Protein AF-A0A0F7ZRC4-F1 (afdb_monomer_lite)

Radius of gyration: 44.89 Å; chains: 1; bounding box: 70×90×132 Å

Foldseek 3Di:
DDDQQDQQAPALVSLVVVVVVLCVLCVVLVNCLQQPLVDPRDHLDQDDDDDDQVRVLVVVQVVLQVVLVVVCVVPVVPSDDRDDRDPGDDPVVVVVSVVSNVVNVVSNVVSVSSVVSLVVSLVSCVSRHDVVQQVQFDPPDRNNRSVNSCCVVRHQPLVRLLVVLVVQLVVLLVPLPPDQPVVSLVSNVVSLVSNVVSVHCCQDDDNVLLSNLSSCCSVPVPVSVVVVVVVVVCVVVVPPPPDHSVNVSVVVVVVSVVVVVVVVVVVVVVVVVPVPFQDALLRDTCVVPVDHNLQDQLLCCLQVVGHPVNDDDDPVSNVSSVVSCVDPVNPVVSVVNVVVVVVVVVPDDD

Structure (mmCIF, N/CA/C/O backbone):
data_AF-A0A0F7ZRC4-F1
#
_entry.id   AF-A0A0F7ZRC4-F1
#
loop_
_atom_site.group_PDB
_atom_site.id
_atom_site.type_symbol
_atom_site.label_atom_id
_atom_site.label_alt_id
_atom_site.label_comp_id
_atom_site.label_asym_id
_atom_site.label_entity_id
_atom_site.label_seq_id
_atom_site.pdbx_PDB_ins_code
_atom_site.Cartn_x
_atom_site.Cartn_y
_atom_site.Cartn_z
_atom_site.occupancy
_atom_site.B_iso_or_equiv
_atom_site.auth_seq_id
_atom_site.auth_comp_id
_atom_site.auth_asym_id
_atom_site.auth_atom_id
_atom_site.pdbx_PDB_model_num
ATOM 1 N N . MET A 1 1 ? 2.764 -25.442 -11.397 1.00 30.67 1 MET A N 1
ATOM 2 C CA . MET A 1 1 ? 1.606 -25.482 -10.480 1.00 30.67 1 MET A CA 1
ATOM 3 C C . MET A 1 1 ? 0.845 -24.179 -10.636 1.00 30.67 1 MET A C 1
ATOM 5 O O . MET A 1 1 ? 1.333 -23.145 -10.207 1.00 30.67 1 MET A O 1
ATOM 9 N N . THR A 1 2 ? -0.280 -24.203 -11.342 1.00 33.66 2 THR A N 1
ATOM 10 C CA . THR A 1 2 ? -1.166 -23.049 -11.520 1.00 33.66 2 THR A CA 1
ATOM 11 C C . THR A 1 2 ? -1.944 -22.839 -10.227 1.00 33.66 2 THR A C 1
ATOM 13 O O . THR A 1 2 ? -2.866 -23.590 -9.917 1.00 33.66 2 THR A O 1
ATOM 16 N N . VAL A 1 3 ? -1.532 -21.848 -9.437 1.00 42.09 3 VAL A N 1
ATOM 17 C CA . VAL A 1 3 ? -2.336 -21.350 -8.319 1.00 42.09 3 VAL A CA 1
ATOM 18 C C . VAL A 1 3 ? -3.629 -20.826 -8.939 1.00 42.09 3 VAL A C 1
ATOM 20 O O . VAL A 1 3 ? -3.583 -19.897 -9.742 1.00 42.09 3 VAL A O 1
ATOM 23 N N . LYS A 1 4 ? -4.767 -21.465 -8.647 1.00 41.91 4 LYS A N 1
ATOM 24 C CA . LYS A 1 4 ? -6.081 -20.893 -8.957 1.00 41.91 4 LYS A CA 1
ATOM 25 C C . LYS A 1 4 ? -6.152 -19.563 -8.213 1.00 41.91 4 LYS A C 1
ATOM 27 O O . LYS A 1 4 ? -6.254 -19.567 -6.991 1.00 41.91 4 LYS A O 1
ATOM 32 N N . SER A 1 5 ? -6.027 -18.455 -8.929 1.00 55.50 5 SER A N 1
ATOM 33 C CA . SER A 1 5 ? -6.323 -17.140 -8.382 1.00 55.50 5 SER A CA 1
ATOM 34 C C . SER A 1 5 ? -7.819 -17.092 -8.108 1.00 55.50 5 SER A C 1
ATOM 36 O O . SER A 1 5 ? -8.646 -17.230 -9.007 1.00 55.50 5 SER A O 1
ATOM 38 N N . GLU A 1 6 ? -8.152 -17.001 -6.830 1.00 70.81 6 GLU A N 1
ATOM 39 C CA . GLU A 1 6 ? -9.488 -16.652 -6.379 1.00 70.81 6 GLU A CA 1
ATOM 40 C C . GLU A 1 6 ? -9.769 -15.209 -6.820 1.00 70.81 6 GLU A C 1
ATOM 42 O O . GLU A 1 6 ? -8.856 -14.380 -6.856 1.00 70.81 6 GLU A O 1
ATOM 47 N N . VAL A 1 7 ? -11.005 -14.919 -7.227 1.00 71.62 7 VAL A N 1
ATOM 48 C CA . VAL A 1 7 ? -11.404 -13.548 -7.566 1.00 71.62 7 VAL A CA 1
ATOM 49 C C . VAL A 1 7 ? -11.338 -12.735 -6.276 1.00 71.62 7 VAL A C 1
ATOM 51 O O . VAL A 1 7 ? -12.076 -13.022 -5.338 1.00 71.62 7 VAL A O 1
ATOM 54 N N . THR A 1 8 ? -10.432 -11.760 -6.214 1.00 75.69 8 THR A N 1
ATOM 55 C CA . THR A 1 8 ? -10.196 -10.922 -5.028 1.00 75.69 8 THR A CA 1
ATOM 56 C C . THR A 1 8 ? -10.727 -9.500 -5.178 1.00 75.69 8 THR A C 1
ATOM 58 O O . THR A 1 8 ? -10.816 -8.797 -4.178 1.00 75.69 8 THR A O 1
ATOM 61 N N . LEU A 1 9 ? -11.086 -9.075 -6.396 1.00 79.94 9 LEU A N 1
ATOM 62 C CA . LEU A 1 9 ? -11.722 -7.787 -6.664 1.00 79.94 9 LEU A CA 1
ATOM 63 C C . LEU A 1 9 ? -13.106 -8.002 -7.282 1.00 79.94 9 LEU A C 1
ATOM 65 O O . LEU A 1 9 ? -13.270 -8.083 -8.502 1.00 79.94 9 LEU A O 1
ATOM 69 N N . SER A 1 10 ? -14.095 -8.104 -6.400 1.00 78.81 10 SER A N 1
ATOM 70 C CA . SER A 1 10 ? -15.517 -8.266 -6.717 1.00 78.81 10 SER A CA 1
ATOM 71 C C . SER A 1 10 ? -16.371 -7.094 -6.231 1.00 78.81 10 SER A C 1
ATOM 73 O O . SER A 1 10 ? -17.491 -6.906 -6.702 1.00 78.81 10 SER A O 1
ATOM 75 N N . LYS A 1 11 ? -15.865 -6.304 -5.276 1.00 79.81 11 LYS A N 1
ATOM 76 C CA . LYS A 1 11 ? -16.581 -5.173 -4.673 1.00 79.81 11 LYS A CA 1
ATOM 77 C C . LYS A 1 11 ? -15.682 -3.940 -4.559 1.00 79.81 11 LYS A C 1
ATOM 79 O O . LYS A 1 11 ? -14.483 -4.093 -4.329 1.00 79.81 11 LYS A O 1
ATOM 84 N N . PRO A 1 12 ? -16.252 -2.721 -4.590 1.00 75.94 12 PRO A N 1
ATOM 85 C CA . PRO A 1 12 ? -15.494 -1.482 -4.384 1.00 75.94 12 PRO A CA 1
ATOM 86 C C . PRO A 1 12 ? -14.687 -1.445 -3.075 1.00 75.94 12 PRO A C 1
ATOM 88 O O . PRO A 1 12 ? -13.572 -0.936 -3.040 1.00 75.94 12 PRO A O 1
ATOM 91 N N . SER A 1 13 ? -15.195 -2.061 -2.001 1.00 71.75 13 SER A N 1
ATOM 92 C CA . SER A 1 13 ? -14.504 -2.141 -0.703 1.00 71.75 13 SER A CA 1
ATOM 93 C C . SER A 1 13 ? -13.180 -2.917 -0.744 1.00 71.75 13 SER A C 1
ATOM 95 O O . SER A 1 13 ? -12.343 -2.752 0.139 1.00 71.75 13 SER A O 1
ATOM 97 N N . GLU A 1 14 ? -12.994 -3.786 -1.742 1.00 81.94 14 GLU A N 1
ATOM 98 C CA . GLU A 1 14 ? -11.791 -4.612 -1.923 1.00 81.94 14 GLU A CA 1
ATOM 99 C C . GLU A 1 14 ? -10.716 -3.884 -2.747 1.00 81.94 14 GLU A C 1
ATOM 101 O O . GLU A 1 14 ? -9.568 -4.334 -2.793 1.00 81.94 14 GLU A O 1
ATOM 106 N N . TRP A 1 15 ? -11.061 -2.739 -3.357 1.00 82.81 15 TRP A N 1
ATOM 107 C CA . TRP A 1 15 ? -10.171 -1.963 -4.219 1.00 82.81 15 TRP A CA 1
ATOM 108 C C . TRP A 1 15 ? -8.864 -1.585 -3.524 1.00 82.81 15 TRP A C 1
ATOM 110 O O . TRP A 1 15 ? -7.798 -1.812 -4.084 1.00 82.81 15 TRP A O 1
ATOM 120 N N . ALA A 1 16 ? -8.930 -1.047 -2.302 1.00 78.56 16 ALA A N 1
ATOM 121 C CA . ALA A 1 16 ? -7.742 -0.576 -1.587 1.00 78.56 16 ALA A CA 1
ATOM 122 C C . ALA A 1 16 ? -6.739 -1.714 -1.332 1.00 78.56 16 ALA A C 1
ATOM 124 O O . ALA A 1 16 ? -5.576 -1.608 -1.708 1.00 78.56 16 ALA A O 1
ATOM 125 N N . SER A 1 17 ? -7.207 -2.839 -0.781 1.00 80.69 17 SER A N 1
ATOM 126 C CA . SER A 1 17 ? -6.362 -4.018 -0.546 1.00 80.69 17 SER A CA 1
ATOM 127 C C . SER A 1 17 ? -5.821 -4.622 -1.839 1.00 80.69 17 SER A C 1
ATOM 129 O O . SER A 1 17 ? -4.667 -5.034 -1.899 1.00 80.69 17 SER A O 1
ATOM 131 N N . TRP A 1 18 ? -6.645 -4.667 -2.887 1.00 87.69 18 TRP A N 1
ATOM 132 C CA . TRP A 1 18 ? -6.242 -5.219 -4.175 1.00 87.69 18 TRP A CA 1
ATOM 133 C C . TRP A 1 18 ? -5.201 -4.339 -4.874 1.00 87.69 18 TRP A C 1
ATOM 135 O O . TRP A 1 18 ? -4.256 -4.848 -5.476 1.00 87.69 18 TRP A O 1
ATOM 145 N N . TYR A 1 19 ? -5.358 -3.018 -4.783 1.00 85.38 19 TYR A N 1
ATOM 146 C CA . TYR A 1 19 ? -4.432 -2.065 -5.375 1.00 85.38 19 TYR A CA 1
ATOM 147 C C . TYR A 1 19 ? -3.079 -2.073 -4.654 1.00 85.38 19 TYR A C 1
ATOM 149 O O . TYR A 1 19 ? -2.049 -2.061 -5.323 1.00 85.38 19 TYR A O 1
ATOM 157 N N . ASP A 1 20 ? -3.056 -2.198 -3.325 1.00 83.81 20 ASP A N 1
ATOM 158 C CA . ASP A 1 20 ? -1.809 -2.370 -2.566 1.00 83.81 20 ASP A CA 1
ATOM 159 C C . ASP A 1 20 ? -1.055 -3.643 -2.998 1.00 83.81 20 ASP A C 1
ATOM 161 O O . ASP A 1 20 ? 0.158 -3.612 -3.233 1.00 83.81 20 ASP A O 1
ATOM 165 N N . ASP A 1 21 ? -1.773 -4.753 -3.199 1.00 85.56 21 ASP A N 1
ATOM 166 C CA . ASP A 1 21 ? -1.202 -5.996 -3.731 1.00 85.56 21 ASP A CA 1
ATOM 167 C C . ASP A 1 21 ? -0.675 -5.828 -5.165 1.00 85.56 21 ASP A C 1
ATOM 169 O O . ASP A 1 21 ? 0.387 -6.358 -5.513 1.00 85.56 21 ASP A O 1
ATOM 173 N N . PHE A 1 22 ? -1.396 -5.084 -6.008 1.00 87.75 22 PHE A N 1
ATOM 174 C CA . PHE A 1 22 ? -0.965 -4.755 -7.365 1.00 87.75 22 PHE A CA 1
ATOM 175 C C . PHE A 1 22 ? 0.337 -3.941 -7.357 1.00 87.75 22 PHE A C 1
ATOM 177 O O . PHE A 1 22 ? 1.284 -4.300 -8.064 1.00 87.75 22 PHE A O 1
ATOM 184 N N . VAL A 1 23 ? 0.410 -2.890 -6.532 1.00 86.56 23 VAL A N 1
ATOM 185 C CA . VAL A 1 23 ? 1.601 -2.041 -6.372 1.00 86.56 23 VAL A CA 1
ATOM 186 C C . VAL A 1 23 ? 2.782 -2.879 -5.885 1.00 86.56 23 VAL A C 1
ATOM 188 O O . VAL A 1 23 ? 3.826 -2.892 -6.535 1.00 86.56 23 VAL A O 1
ATOM 191 N N . SER A 1 24 ? 2.598 -3.666 -4.824 1.00 85.31 24 SER A N 1
ATOM 192 C CA . SER A 1 24 ? 3.638 -4.534 -4.256 1.00 85.31 24 SER A CA 1
ATOM 193 C C . SER A 1 24 ? 4.215 -5.517 -5.287 1.00 85.31 24 SER A C 1
ATOM 195 O O . SER A 1 24 ? 5.435 -5.688 -5.410 1.00 85.31 24 SER A O 1
ATOM 197 N N . ARG A 1 25 ? 3.356 -6.132 -6.112 1.00 86.31 25 ARG A N 1
ATOM 198 C CA . ARG A 1 25 ? 3.782 -7.039 -7.195 1.00 86.31 25 ARG A CA 1
ATOM 199 C C . ARG A 1 25 ? 4.525 -6.308 -8.309 1.00 86.31 25 ARG A C 1
ATOM 201 O O . ARG A 1 25 ? 5.527 -6.824 -8.815 1.00 86.31 25 ARG A O 1
ATOM 208 N N . ALA A 1 26 ? 4.054 -5.125 -8.690 1.00 85.69 26 ALA A N 1
ATOM 209 C CA . ALA A 1 26 ? 4.678 -4.304 -9.719 1.00 85.69 26 ALA A CA 1
ATOM 210 C C . ALA A 1 26 ? 6.056 -3.768 -9.282 1.00 85.69 26 ALA A C 1
ATOM 212 O O . ALA A 1 26 ? 6.990 -3.751 -10.091 1.00 85.69 26 ALA A O 1
ATOM 213 N N . GLU A 1 27 ? 6.209 -3.395 -8.008 1.00 86.88 27 GLU A N 1
ATOM 214 C CA . GLU A 1 27 ? 7.482 -2.987 -7.400 1.00 86.88 27 GLU A CA 1
ATOM 215 C C . GLU A 1 27 ? 8.465 -4.157 -7.319 1.00 86.88 27 GLU A C 1
ATOM 217 O O . GLU A 1 27 ? 9.600 -4.048 -7.788 1.00 86.88 27 GLU A O 1
ATOM 222 N N . THR A 1 28 ? 8.009 -5.312 -6.820 1.00 85.06 28 THR A N 1
ATOM 223 C CA . THR A 1 28 ? 8.817 -6.544 -6.746 1.00 85.06 28 THR A CA 1
ATOM 224 C C . THR A 1 28 ? 9.355 -6.937 -8.121 1.00 85.06 28 THR A C 1
ATOM 226 O O . THR A 1 28 ? 10.509 -7.342 -8.267 1.00 85.06 28 THR A O 1
ATOM 229 N N . SER A 1 29 ? 8.530 -6.761 -9.152 1.00 82.12 29 SER A N 1
ATOM 230 C CA . SER A 1 29 ? 8.873 -7.109 -10.530 1.00 82.12 29 SER A CA 1
ATOM 231 C C . SER A 1 29 ? 9.617 -5.992 -11.276 1.00 82.12 29 SER A C 1
ATOM 233 O O . SER A 1 29 ? 9.968 -6.168 -12.441 1.00 82.12 29 SER A O 1
ATOM 235 N N . LYS A 1 30 ? 9.889 -4.848 -10.623 1.00 83.62 30 LYS A N 1
ATOM 236 C CA . LYS A 1 30 ? 10.564 -3.664 -11.193 1.00 83.62 30 LYS A CA 1
ATOM 237 C C . LYS A 1 30 ? 9.915 -3.145 -12.483 1.00 83.62 30 LYS A C 1
ATOM 239 O O . LYS A 1 30 ? 10.607 -2.679 -13.392 1.00 83.62 30 LYS A O 1
ATOM 244 N N . VAL A 1 31 ? 8.589 -3.249 -12.566 1.00 83.81 31 VAL A N 1
ATOM 245 C CA . VAL A 1 31 ? 7.785 -2.753 -13.697 1.00 83.81 31 VAL A CA 1
ATOM 246 C C . VAL A 1 31 ? 6.834 -1.629 -13.299 1.00 83.81 31 VAL A C 1
ATOM 248 O O . VAL A 1 31 ? 6.169 -1.085 -14.175 1.00 83.81 31 VAL A O 1
ATOM 251 N N . PHE A 1 32 ? 6.787 -1.250 -12.015 1.00 81.81 32 PHE A N 1
ATOM 252 C CA . PHE A 1 32 ? 5.887 -0.211 -11.502 1.00 81.81 32 PHE A CA 1
ATOM 253 C C . PHE A 1 32 ? 5.955 1.100 -12.296 1.00 81.81 32 PHE A C 1
ATOM 255 O O . PHE A 1 32 ? 4.914 1.672 -12.606 1.00 81.81 32 PHE A O 1
ATOM 262 N N . ASP A 1 33 ? 7.149 1.512 -12.729 1.00 80.50 33 ASP A N 1
ATOM 263 C CA . ASP A 1 33 ? 7.347 2.723 -13.535 1.00 80.50 33 ASP A CA 1
ATOM 264 C C . ASP A 1 33 ? 6.535 2.740 -14.839 1.00 80.50 33 ASP A C 1
ATOM 266 O O . ASP A 1 33 ? 6.189 3.816 -15.313 1.00 80.50 33 ASP A O 1
ATOM 270 N N . PHE A 1 34 ? 6.210 1.568 -15.399 1.00 77.00 34 PHE A N 1
ATOM 271 C CA . PHE A 1 34 ? 5.459 1.407 -16.651 1.00 77.00 34 PHE A CA 1
ATOM 272 C C . PHE A 1 34 ? 3.946 1.258 -16.425 1.00 77.00 34 PHE A C 1
ATOM 274 O O . PHE A 1 34 ? 3.153 1.530 -17.322 1.00 77.00 34 PHE A O 1
ATOM 281 N N . VAL A 1 35 ? 3.529 0.828 -15.230 1.00 77.56 35 VAL A N 1
ATOM 282 C CA . VAL A 1 35 ? 2.117 0.563 -14.888 1.00 77.56 35 VAL A CA 1
ATOM 283 C C . VAL A 1 35 ? 1.528 1.569 -13.904 1.00 77.56 35 VAL A C 1
ATOM 285 O O . VAL A 1 35 ? 0.366 1.444 -13.521 1.00 77.56 35 VAL A O 1
ATOM 288 N N . ASN A 1 36 ? 2.302 2.576 -13.500 1.00 78.12 36 ASN A N 1
ATOM 289 C CA . ASN A 1 36 ? 1.849 3.610 -12.584 1.00 78.12 36 ASN A CA 1
ATOM 290 C C . ASN A 1 36 ? 0.641 4.359 -13.172 1.00 78.12 36 ASN A C 1
ATOM 292 O O . ASN A 1 36 ? 0.719 4.996 -14.225 1.00 78.12 36 ASN A O 1
ATOM 296 N N . ILE A 1 37 ? -0.494 4.280 -12.483 1.00 74.69 37 ILE A N 1
ATOM 297 C CA . ILE A 1 37 ? -1.746 4.904 -12.920 1.00 74.69 37 ILE A CA 1
ATOM 298 C C . ILE A 1 37 ? -1.825 6.402 -12.596 1.00 74.69 37 ILE A C 1
ATOM 300 O O . ILE A 1 37 ? -2.577 7.107 -13.266 1.00 74.69 37 ILE A O 1
ATOM 304 N N . GLU A 1 38 ? -1.032 6.891 -11.634 1.00 71.56 38 GLU A N 1
ATOM 305 C CA . GLU A 1 38 ? -1.036 8.290 -11.166 1.00 71.56 38 GLU A CA 1
ATOM 306 C C . GLU A 1 38 ? -0.160 9.216 -12.021 1.00 71.56 38 GLU A C 1
ATOM 308 O O . GLU A 1 38 ? -0.333 10.432 -12.015 1.00 71.56 38 GLU A O 1
ATOM 313 N N . LYS A 1 39 ? 0.812 8.657 -12.747 1.00 71.06 39 LYS A N 1
ATOM 314 C CA . LYS A 1 39 ? 1.753 9.412 -13.588 1.00 71.06 39 LYS A CA 1
ATOM 315 C C . LYS A 1 39 ? 1.700 8.916 -15.013 1.00 71.06 39 LYS A C 1
ATOM 317 O O . LYS A 1 39 ? 1.467 7.729 -15.221 1.00 71.06 39 LYS A O 1
ATOM 322 N N . ASP A 1 40 ? 1.965 9.791 -15.982 1.00 63.41 40 ASP A N 1
ATOM 323 C CA . ASP A 1 40 ? 2.262 9.366 -17.350 1.00 63.41 40 ASP A CA 1
ATOM 324 C C . ASP A 1 40 ? 3.574 8.594 -17.405 1.00 63.41 40 ASP A C 1
ATOM 326 O O . ASP A 1 40 ? 4.669 9.142 -17.481 1.00 63.41 40 ASP A O 1
ATOM 330 N N . ALA A 1 41 ? 3.412 7.281 -17.271 1.00 64.38 41 ALA A N 1
ATOM 331 C CA . ALA A 1 41 ? 4.448 6.286 -17.393 1.00 64.38 41 ALA A CA 1
ATOM 332 C C . ALA A 1 41 ? 4.914 6.171 -18.854 1.00 64.38 41 ALA A C 1
ATOM 334 O O . ALA A 1 41 ? 4.072 6.190 -19.762 1.00 64.38 41 ALA A O 1
ATOM 335 N N . PRO A 1 42 ? 6.229 6.022 -19.095 1.00 68.62 42 PRO A N 1
ATOM 336 C CA . PRO A 1 42 ? 6.744 5.704 -20.418 1.00 68.62 42 PRO A CA 1
ATOM 337 C C . PRO A 1 42 ? 6.216 4.340 -20.874 1.00 68.62 42 PRO A C 1
ATOM 339 O O . PRO A 1 42 ? 6.051 3.424 -20.069 1.00 68.62 42 PRO A O 1
ATOM 342 N N . ILE A 1 43 ? 5.972 4.199 -22.175 1.00 71.88 43 ILE A N 1
ATOM 343 C CA . ILE A 1 43 ? 5.620 2.912 -22.777 1.00 71.88 43 ILE A CA 1
ATOM 344 C C . ILE A 1 43 ? 6.874 2.033 -22.769 1.00 71.88 43 ILE A C 1
ATOM 346 O O . ILE A 1 43 ? 7.990 2.510 -22.988 1.00 71.88 43 ILE A O 1
ATOM 350 N N . LEU A 1 44 ? 6.707 0.741 -22.486 1.00 74.12 44 LEU A N 1
ATOM 351 C CA . LEU A 1 44 ? 7.799 -0.219 -22.591 1.00 74.12 44 LEU A CA 1
ATOM 352 C C . LEU A 1 44 ? 8.147 -0.418 -24.078 1.00 74.12 44 LEU A C 1
ATOM 354 O O . LEU A 1 44 ? 7.504 -1.205 -24.767 1.00 74.12 44 LEU A O 1
ATOM 358 N N . GLU A 1 45 ? 9.146 0.313 -24.570 1.00 74.81 45 GLU A N 1
ATOM 359 C CA . GLU A 1 45 ? 9.600 0.233 -25.962 1.00 74.81 45 GLU A CA 1
ATOM 360 C C . GLU A 1 45 ? 10.675 -0.838 -26.165 1.00 74.81 45 GLU A C 1
ATOM 362 O O . GLU A 1 45 ? 11.581 -1.013 -25.341 1.00 74.81 45 GLU A O 1
ATOM 367 N N . GLU A 1 46 ? 10.584 -1.532 -27.300 1.00 80.19 46 GLU A N 1
ATOM 368 C CA . GLU A 1 46 ? 11.596 -2.487 -27.729 1.00 80.19 46 GLU A CA 1
ATOM 369 C C . GLU A 1 46 ? 12.905 -1.752 -28.078 1.00 80.19 46 GLU A C 1
ATOM 371 O O . GLU A 1 46 ? 12.888 -0.763 -28.823 1.00 80.19 46 GLU A O 1
ATOM 376 N N . PRO A 1 47 ? 14.060 -2.191 -27.544 1.00 80.25 47 PRO A N 1
ATOM 377 C CA . PRO A 1 47 ? 15.344 -1.605 -27.897 1.00 80.25 47 PRO A CA 1
ATOM 378 C C . PRO A 1 47 ? 15.601 -1.707 -29.402 1.00 80.25 47 PRO A C 1
ATOM 380 O O . PRO A 1 47 ? 15.473 -2.778 -29.986 1.00 80.25 47 PRO A O 1
ATOM 383 N N . LYS A 1 48 ? 16.030 -0.606 -30.024 1.00 79.75 48 LYS A N 1
ATOM 384 C CA . LYS A 1 48 ? 16.410 -0.599 -31.444 1.00 79.75 48 LYS A CA 1
ATOM 385 C C . LYS A 1 48 ? 17.671 -1.426 -31.671 1.00 79.75 48 LYS A C 1
ATOM 387 O O . LYS A 1 48 ? 18.640 -1.285 -30.918 1.00 79.75 48 LYS A O 1
ATOM 392 N N . GLU A 1 49 ? 17.652 -2.243 -32.719 1.00 79.38 49 GLU A N 1
ATOM 393 C CA . GLU A 1 49 ? 18.811 -3.020 -33.144 1.00 79.38 49 GLU A CA 1
ATOM 394 C C . GLU A 1 49 ? 19.990 -2.094 -33.485 1.00 79.38 49 GLU A C 1
ATOM 396 O O . GLU A 1 49 ? 19.804 -1.042 -34.108 1.00 79.38 49 GLU A O 1
ATOM 401 N N . PRO A 1 50 ? 21.211 -2.427 -33.033 1.00 82.06 50 PRO A N 1
ATOM 402 C CA . PRO A 1 50 ? 22.398 -1.705 -33.435 1.00 82.06 50 PRO A CA 1
ATOM 403 C C . PRO A 1 50 ? 22.692 -2.013 -34.901 1.00 82.06 50 PRO A C 1
ATOM 405 O O . PRO A 1 50 ? 22.452 -3.118 -35.378 1.00 82.06 50 PRO A O 1
ATOM 408 N N . MET A 1 51 ? 23.280 -1.032 -35.576 1.00 81.00 51 MET A N 1
ATOM 409 C CA . MET A 1 51 ? 23.779 -1.167 -36.941 1.00 81.00 51 MET A CA 1
ATOM 410 C C . MET A 1 51 ? 24.696 -2.392 -37.081 1.00 81.00 51 MET A C 1
ATOM 412 O O . MET A 1 51 ? 25.500 -2.673 -36.187 1.00 81.00 51 MET A O 1
ATOM 416 N N . THR A 1 52 ? 24.584 -3.106 -38.195 1.00 86.25 52 THR A N 1
ATOM 417 C CA . THR A 1 52 ? 25.408 -4.277 -38.523 1.00 86.25 52 THR A CA 1
ATOM 418 C C . THR A 1 52 ? 26.819 -3.879 -38.974 1.00 86.25 52 THR A C 1
ATOM 420 O O . THR A 1 52 ? 27.112 -2.706 -39.220 1.00 86.25 52 THR A O 1
ATOM 423 N N . SER A 1 53 ? 27.729 -4.855 -39.075 1.00 83.44 53 SER A N 1
ATOM 424 C CA . SER A 1 53 ? 29.083 -4.625 -39.602 1.00 83.44 53 SER A CA 1
ATOM 425 C C . SER A 1 53 ? 29.061 -4.136 -41.050 1.00 83.44 53 SER A C 1
ATOM 427 O O . SER A 1 53 ? 29.831 -3.245 -41.399 1.00 83.44 53 SER A O 1
ATOM 429 N N . GLU A 1 54 ? 28.155 -4.673 -41.869 1.00 85.12 54 GLU A N 1
ATOM 430 C CA . GLU A 1 54 ? 27.986 -4.295 -43.275 1.00 85.12 54 GLU A CA 1
ATOM 431 C C . GLU A 1 54 ? 27.462 -2.863 -43.405 1.00 85.12 54 GLU A C 1
ATOM 433 O O . GLU A 1 54 ? 28.050 -2.052 -44.117 1.00 85.12 54 GLU A O 1
ATOM 438 N N . GLU A 1 55 ? 26.432 -2.506 -42.637 1.00 87.00 55 GLU A N 1
ATOM 439 C CA . GLU A 1 55 ? 25.886 -1.146 -42.621 1.00 87.00 55 GLU A CA 1
ATOM 440 C C . GLU A 1 55 ? 26.903 -0.120 -42.092 1.00 87.00 55 GLU A C 1
ATOM 442 O O . GLU A 1 55 ? 26.986 1.002 -42.597 1.00 87.00 55 GLU A O 1
ATOM 447 N N . MET A 1 56 ? 27.714 -0.489 -41.091 1.00 84.44 56 MET A N 1
ATOM 448 C CA . MET A 1 56 ? 28.785 0.374 -40.588 1.00 84.44 56 MET A CA 1
ATOM 449 C C . MET A 1 56 ? 29.867 0.589 -41.651 1.00 84.44 56 MET A C 1
ATOM 451 O O . MET A 1 56 ? 30.332 1.717 -41.828 1.00 84.44 56 MET A O 1
ATOM 455 N N . LEU A 1 57 ? 30.250 -0.468 -42.368 1.00 87.75 57 LEU A N 1
ATOM 456 C CA . LEU A 1 57 ? 31.225 -0.400 -43.452 1.00 87.75 57 LEU A CA 1
ATOM 457 C C . LEU A 1 57 ? 30.704 0.458 -44.612 1.00 87.75 57 LEU A C 1
ATOM 459 O O . LEU A 1 57 ? 31.418 1.324 -45.120 1.00 87.75 57 LEU A O 1
ATOM 463 N N . GLU A 1 58 ? 29.436 0.289 -44.981 1.00 88.69 58 GLU A N 1
ATOM 464 C CA . GLU A 1 58 ? 28.782 1.089 -46.012 1.00 88.69 58 GLU A CA 1
ATOM 465 C C . GLU A 1 58 ? 28.717 2.571 -45.616 1.00 88.69 58 GLU A C 1
ATOM 467 O O . GLU A 1 58 ? 29.041 3.450 -46.420 1.00 88.69 58 GLU A O 1
ATOM 472 N N . LEU A 1 59 ? 28.384 2.870 -44.356 1.00 88.25 59 LEU A N 1
ATOM 473 C CA . LEU A 1 59 ? 28.359 4.235 -43.835 1.00 88.25 59 LEU A CA 1
ATOM 474 C C . LEU A 1 59 ? 29.750 4.882 -43.852 1.00 88.25 59 LEU A C 1
ATOM 476 O O . LEU A 1 59 ? 29.878 6.052 -44.223 1.00 88.25 59 LEU A O 1
ATOM 480 N N . LEU A 1 60 ? 30.794 4.129 -43.503 1.00 87.31 60 LEU A N 1
ATOM 481 C CA . LEU A 1 60 ? 32.179 4.594 -43.566 1.00 87.31 60 LEU A CA 1
ATOM 482 C C . LEU A 1 60 ? 32.608 4.873 -45.009 1.00 87.31 60 LEU A C 1
ATOM 484 O O . LEU A 1 60 ? 33.079 5.9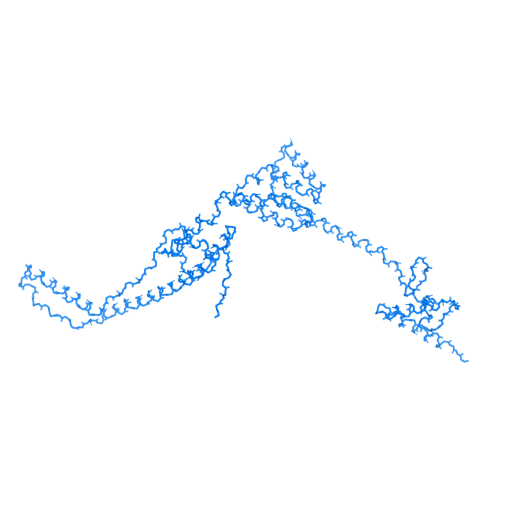77 -45.288 1.00 87.31 60 LEU A O 1
ATOM 488 N N . ASN A 1 61 ? 32.351 3.949 -45.934 1.00 89.69 61 ASN A N 1
ATOM 489 C CA . ASN A 1 61 ? 32.661 4.109 -47.356 1.00 89.69 61 ASN A CA 1
ATOM 490 C C . ASN A 1 61 ? 31.922 5.297 -47.975 1.00 89.69 61 ASN A C 1
ATOM 492 O O . ASN A 1 61 ? 32.517 6.116 -48.679 1.00 89.69 61 ASN A O 1
ATOM 496 N N . LYS A 1 62 ? 30.640 5.458 -47.640 1.00 91.00 62 LYS A N 1
ATOM 497 C CA . LYS A 1 62 ? 29.834 6.605 -48.059 1.00 91.00 62 LYS A CA 1
ATOM 498 C C . LYS A 1 62 ? 30.373 7.909 -47.478 1.00 91.00 62 LYS A C 1
ATOM 500 O O . LYS A 1 62 ? 30.443 8.910 -48.187 1.00 91.00 62 LYS A O 1
ATOM 505 N N . SER A 1 63 ? 30.786 7.917 -46.211 1.00 89.88 63 SER A N 1
ATOM 506 C CA . SER A 1 63 ? 31.360 9.104 -45.569 1.00 89.88 63 SER A CA 1
ATOM 507 C C . SER A 1 63 ? 32.697 9.518 -46.195 1.00 89.88 63 SER A C 1
ATOM 509 O O . SER A 1 63 ? 32.890 10.704 -46.474 1.00 89.88 63 SER A O 1
ATOM 511 N N . ALA A 1 64 ? 33.569 8.550 -46.499 1.00 88.12 64 ALA A N 1
ATOM 512 C CA . ALA A 1 64 ? 34.857 8.766 -47.148 1.00 88.12 64 ALA A CA 1
ATOM 513 C C . ALA A 1 64 ? 34.674 9.284 -48.579 1.00 88.12 64 ALA A C 1
ATOM 515 O O . ALA A 1 64 ? 35.271 10.293 -48.958 1.00 88.12 64 ALA A O 1
ATOM 516 N N . PHE A 1 65 ? 33.767 8.667 -49.342 1.00 90.69 65 PHE A N 1
ATOM 517 C CA . PHE A 1 65 ? 33.416 9.127 -50.680 1.00 90.69 65 PHE A CA 1
ATOM 518 C C . PHE A 1 65 ? 32.832 10.544 -50.666 1.00 90.69 65 PHE A C 1
ATOM 520 O O . PHE A 1 65 ? 33.257 11.389 -51.447 1.00 90.69 65 PHE A O 1
ATOM 527 N N . ASN A 1 66 ? 31.910 10.846 -49.748 1.00 91.88 66 ASN A N 1
ATOM 528 C CA . ASN A 1 66 ? 31.312 12.178 -49.631 1.00 91.88 66 ASN A CA 1
ATOM 529 C C . ASN A 1 66 ? 32.326 13.246 -49.195 1.00 91.88 66 ASN A C 1
ATOM 531 O O . ASN A 1 66 ? 32.201 14.412 -49.571 1.00 91.88 66 ASN A O 1
ATOM 535 N N . ALA A 1 67 ? 33.313 12.892 -48.370 1.00 89.88 67 ALA A N 1
ATOM 536 C CA . ALA A 1 67 ? 34.403 13.794 -48.008 1.00 89.88 67 ALA A CA 1
ATOM 537 C C . ALA A 1 67 ? 35.292 14.095 -49.222 1.00 89.88 67 ALA A C 1
ATOM 539 O O . ALA A 1 67 ? 35.540 15.265 -49.515 1.00 89.88 67 ALA A O 1
ATOM 540 N N . TRP A 1 68 ? 35.680 13.060 -49.971 1.00 91.69 68 TRP A N 1
ATOM 541 C CA . TRP A 1 68 ? 36.449 13.219 -51.202 1.00 91.69 68 TRP A CA 1
ATOM 542 C C . TRP A 1 68 ? 35.682 14.011 -52.267 1.00 91.69 68 TRP A C 1
ATOM 544 O O . TRP A 1 68 ? 36.224 14.959 -52.822 1.00 91.69 68 TRP A O 1
ATOM 554 N N . ALA A 1 69 ? 34.405 13.703 -52.508 1.00 90.56 69 ALA A N 1
ATOM 555 C CA . ALA A 1 69 ? 33.586 14.393 -53.504 1.00 90.56 69 ALA A CA 1
ATOM 556 C C . ALA A 1 69 ? 33.473 15.898 -53.211 1.00 90.56 69 ALA A C 1
ATOM 558 O O . ALA A 1 69 ? 33.570 16.714 -54.126 1.00 90.56 69 ALA A O 1
ATOM 559 N N . ARG A 1 70 ? 33.339 16.276 -51.931 1.00 90.38 70 ARG A N 1
ATOM 560 C CA . ARG A 1 70 ? 33.356 17.684 -51.506 1.00 90.38 70 ARG A CA 1
ATOM 561 C C . ARG A 1 70 ? 34.714 18.342 -51.748 1.00 90.38 70 ARG A C 1
ATOM 563 O O . ARG A 1 70 ? 34.753 19.453 -52.267 1.00 90.38 70 ARG A O 1
ATOM 570 N N . ALA A 1 71 ? 35.813 17.666 -51.414 1.00 88.62 71 ALA A N 1
ATOM 571 C CA . ALA A 1 71 ? 37.160 18.183 -51.661 1.00 88.62 71 ALA A CA 1
ATOM 572 C C . ALA A 1 71 ? 37.445 18.340 -53.166 1.00 88.62 71 ALA A C 1
ATOM 574 O O . ALA A 1 71 ? 37.988 19.356 -53.589 1.00 88.62 71 ALA A O 1
ATOM 575 N N . TYR A 1 72 ? 37.010 17.376 -53.981 1.00 88.88 72 TYR A N 1
ATOM 576 C CA . TYR A 1 72 ? 37.154 17.387 -55.436 1.00 88.88 72 TYR A CA 1
ATOM 577 C C . TYR A 1 72 ? 36.377 18.533 -56.088 1.00 88.88 72 TYR A C 1
ATOM 579 O O . TYR A 1 72 ? 36.903 19.214 -56.964 1.00 88.88 72 TYR A O 1
ATOM 587 N N . GLN A 1 73 ? 35.152 18.792 -55.622 1.00 88.56 73 GLN A N 1
ATOM 588 C CA . GLN A 1 73 ? 34.350 19.933 -56.072 1.00 88.56 73 GLN A CA 1
ATOM 589 C C . GLN A 1 73 ? 34.976 21.285 -55.706 1.00 88.56 73 GLN A C 1
ATOM 591 O O . GLN A 1 73 ? 34.813 22.245 -56.452 1.00 88.56 73 GLN A O 1
ATOM 596 N N . GLN A 1 74 ? 35.678 21.374 -54.573 1.00 88.75 74 GLN A N 1
ATOM 597 C CA . GLN A 1 74 ? 36.342 22.607 -54.141 1.00 88.75 74 GLN A CA 1
ATOM 598 C C . GLN A 1 74 ? 37.659 22.850 -54.883 1.00 88.75 74 GLN A C 1
ATOM 600 O O . GLN A 1 74 ? 37.920 23.972 -55.311 1.00 88.75 74 GLN A O 1
ATOM 605 N N . ASN A 1 75 ? 38.493 21.818 -55.029 1.00 85.38 75 ASN A N 1
ATOM 606 C CA . ASN A 1 75 ? 39.741 21.885 -55.779 1.00 85.38 75 ASN A CA 1
ATOM 607 C C . ASN A 1 75 ? 40.219 20.476 -56.175 1.00 85.38 75 ASN A C 1
ATOM 609 O O . ASN A 1 75 ? 40.789 19.735 -55.369 1.00 85.38 75 ASN A O 1
ATOM 613 N N . ALA A 1 76 ? 40.037 20.135 -57.452 1.00 79.56 76 ALA A N 1
ATOM 614 C CA . ALA A 1 76 ? 40.384 18.829 -58.007 1.00 79.56 76 ALA A CA 1
ATOM 615 C C . ALA A 1 76 ? 41.881 18.483 -57.887 1.00 79.56 76 ALA A C 1
ATOM 617 O O . ALA A 1 76 ? 42.219 17.314 -57.713 1.00 79.56 76 ALA A O 1
ATOM 618 N N . ALA A 1 77 ? 42.778 19.477 -57.926 1.00 79.06 77 ALA A N 1
ATOM 619 C CA . ALA A 1 77 ? 44.222 19.247 -57.841 1.00 79.06 77 ALA A CA 1
ATOM 620 C C . ALA A 1 77 ? 44.685 18.866 -56.423 1.00 79.06 77 ALA A C 1
ATOM 622 O O . ALA A 1 77 ? 45.674 18.153 -56.272 1.00 79.06 77 ALA A O 1
ATOM 623 N N . SER A 1 78 ? 43.970 19.310 -55.382 1.00 77.75 78 SER A N 1
ATOM 624 C CA . SER A 1 78 ? 44.296 19.013 -53.978 1.00 77.75 78 SER A CA 1
ATOM 625 C C . SER A 1 78 ? 43.494 17.857 -53.377 1.00 77.75 78 SER A C 1
ATOM 627 O O . SER A 1 78 ? 43.820 17.395 -52.289 1.00 77.75 78 SER A O 1
ATOM 629 N N . ALA A 1 79 ? 42.432 17.403 -54.046 1.00 75.88 79 ALA A N 1
ATOM 630 C CA . ALA A 1 79 ? 41.543 16.359 -53.533 1.00 75.88 79 ALA A CA 1
ATOM 631 C C . ALA A 1 79 ? 42.165 14.952 -53.534 1.00 75.88 79 ALA A C 1
ATOM 633 O O . ALA A 1 79 ? 41.686 14.072 -52.820 1.00 75.88 79 ALA A O 1
ATOM 634 N N . GLY A 1 80 ? 43.229 14.746 -54.316 1.00 82.50 80 GLY A N 1
ATOM 635 C CA . GLY A 1 80 ? 43.903 13.456 -54.432 1.00 82.50 80 GLY A CA 1
ATOM 636 C C . GLY A 1 80 ? 43.057 12.377 -55.130 1.00 82.50 80 GLY A C 1
ATOM 637 O O . GLY A 1 80 ? 41.975 12.662 -55.660 1.00 82.50 80 GLY A O 1
ATOM 638 N N . PRO A 1 81 ? 43.553 11.126 -55.172 1.00 84.69 81 PRO A N 1
ATOM 639 C CA . PRO A 1 81 ? 42.849 10.015 -55.801 1.00 84.69 81 PRO A CA 1
ATOM 640 C C . PRO A 1 81 ? 41.550 9.682 -55.058 1.00 84.69 81 PRO A C 1
ATOM 642 O O . PRO A 1 81 ? 41.437 9.875 -53.846 1.00 84.69 81 PRO A O 1
ATOM 645 N N . ARG A 1 82 ? 40.559 9.172 -55.800 1.00 84.88 82 ARG A N 1
ATOM 646 C CA . ARG A 1 82 ? 39.297 8.699 -55.223 1.00 84.88 82 ARG A CA 1
ATOM 647 C C . ARG A 1 82 ? 39.593 7.588 -54.205 1.00 84.88 82 ARG A C 1
ATOM 649 O O . ARG A 1 82 ? 40.334 6.674 -54.554 1.00 84.88 82 ARG A O 1
ATOM 656 N N . PRO A 1 83 ? 39.021 7.638 -52.988 1.00 85.12 83 PRO A N 1
ATOM 657 C CA . PRO A 1 83 ? 39.236 6.595 -51.997 1.00 85.12 83 PRO A CA 1
ATOM 658 C C . PRO A 1 83 ? 38.603 5.283 -52.461 1.00 85.12 83 PRO A C 1
ATOM 660 O O . PRO A 1 83 ? 37.443 5.266 -52.894 1.00 85.12 83 PRO A O 1
ATOM 663 N N . ASP A 1 84 ? 39.361 4.197 -52.336 1.00 86.06 84 ASP A N 1
ATOM 664 C CA . ASP A 1 84 ? 38.849 2.847 -52.536 1.00 86.06 84 ASP A CA 1
ATOM 665 C C . ASP A 1 84 ? 37.898 2.469 -51.387 1.00 86.06 84 ASP A C 1
ATOM 667 O O . ASP A 1 84 ? 38.142 2.854 -50.236 1.00 86.06 84 ASP A O 1
ATOM 671 N N . PRO A 1 85 ? 36.800 1.737 -51.660 1.00 84.69 85 PRO A N 1
ATOM 672 C CA . PRO A 1 85 ? 35.924 1.243 -50.607 1.00 84.69 85 PRO A CA 1
ATOM 673 C C . PRO A 1 85 ? 36.697 0.325 -49.657 1.00 84.69 85 PRO A C 1
ATOM 675 O O . PRO A 1 85 ? 37.319 -0.646 -50.088 1.00 84.69 85 PRO A O 1
ATOM 678 N N . ALA A 1 86 ? 36.625 0.604 -48.359 1.00 84.69 86 ALA A N 1
ATOM 679 C CA . ALA A 1 86 ? 37.095 -0.313 -47.338 1.00 84.69 86 ALA A CA 1
ATOM 680 C C . ALA A 1 86 ? 36.290 -1.617 -47.413 1.00 84.69 86 ALA A C 1
ATOM 682 O O . ALA A 1 86 ? 35.059 -1.594 -47.521 1.00 84.69 86 ALA A O 1
ATOM 683 N N . THR A 1 87 ? 36.996 -2.742 -47.354 1.00 84.81 87 THR A N 1
ATOM 684 C CA . THR A 1 87 ? 36.428 -4.097 -47.358 1.00 84.81 87 THR A CA 1
ATOM 685 C C . THR A 1 87 ? 36.279 -4.677 -45.955 1.00 84.81 87 THR A C 1
ATOM 687 O O . THR A 1 87 ? 35.506 -5.612 -45.774 1.00 84.81 87 THR A O 1
ATOM 690 N N . ASP A 1 88 ? 36.989 -4.118 -44.971 1.00 86.75 88 ASP A N 1
ATOM 691 C CA . ASP A 1 88 ? 36.955 -4.551 -43.576 1.00 86.75 88 ASP A CA 1
ATOM 692 C C . ASP A 1 88 ? 36.986 -3.347 -42.623 1.00 86.75 88 ASP A C 1
ATOM 694 O O . ASP A 1 88 ? 37.448 -2.252 -42.968 1.00 86.75 88 ASP A O 1
ATOM 698 N N . LEU A 1 89 ? 36.466 -3.555 -41.418 1.00 84.31 89 LEU A N 1
ATOM 699 C CA . LEU A 1 89 ? 36.491 -2.591 -40.330 1.00 84.31 89 LEU A CA 1
ATOM 700 C C . LEU A 1 89 ? 37.843 -2.658 -39.612 1.00 84.31 89 LEU A C 1
ATOM 702 O O . LEU A 1 89 ? 38.451 -3.710 -39.447 1.00 84.31 89 LEU A O 1
ATOM 706 N N . THR A 1 90 ? 38.304 -1.512 -39.123 1.00 89.88 90 THR A N 1
ATOM 707 C CA . THR A 1 90 ? 39.497 -1.450 -38.263 1.00 89.88 90 THR A CA 1
ATOM 708 C C . THR A 1 90 ? 39.218 -2.047 -36.880 1.00 89.88 90 THR A C 1
ATOM 710 O O . THR A 1 90 ? 38.084 -2.000 -36.398 1.00 89.88 90 THR A O 1
ATOM 713 N N . ASP A 1 91 ? 40.256 -2.502 -36.172 1.00 87.94 91 ASP A N 1
ATOM 714 C CA . ASP A 1 91 ? 40.143 -3.051 -34.807 1.00 87.94 91 ASP A CA 1
ATOM 715 C C . ASP A 1 91 ? 39.384 -2.123 -33.840 1.00 87.94 91 ASP A C 1
ATOM 717 O O . ASP A 1 91 ? 38.564 -2.562 -33.027 1.00 87.94 91 ASP A O 1
ATOM 721 N N . GLY A 1 92 ? 39.598 -0.807 -33.951 1.00 86.25 92 GLY A N 1
ATOM 722 C CA . GLY A 1 92 ? 38.888 0.193 -33.148 1.00 86.25 92 GLY A CA 1
ATOM 723 C C . GLY A 1 92 ? 37.392 0.292 -33.481 1.00 86.25 92 GLY A C 1
ATOM 724 O O . GLY A 1 92 ? 36.562 0.479 -32.587 1.00 86.25 92 GLY A O 1
ATOM 725 N N . GLN A 1 93 ? 37.023 0.126 -34.754 1.00 86.94 93 GLN A N 1
ATOM 726 C CA . GLN A 1 93 ? 35.627 0.099 -35.203 1.00 86.94 93 GLN A CA 1
ATOM 727 C C . GLN A 1 93 ? 34.942 -1.211 -34.800 1.00 86.94 93 GLN A C 1
ATOM 729 O O . GLN A 1 93 ? 33.836 -1.161 -34.258 1.00 86.94 93 GLN A O 1
ATOM 734 N N . TRP A 1 94 ? 35.625 -2.351 -34.942 1.00 87.31 94 TRP A N 1
ATOM 735 C CA . TRP A 1 94 ? 35.177 -3.649 -34.431 1.00 87.31 94 TRP A CA 1
ATOM 736 C C . TRP A 1 94 ? 34.927 -3.610 -32.923 1.00 87.31 94 TRP A C 1
ATOM 738 O O . TRP A 1 94 ? 33.884 -4.067 -32.449 1.00 87.31 94 TRP A O 1
ATOM 748 N N . THR A 1 95 ? 35.827 -2.982 -32.163 1.00 89.31 95 THR A N 1
ATOM 749 C CA . THR A 1 95 ? 35.668 -2.795 -30.713 1.00 89.31 95 THR A CA 1
ATOM 750 C C . THR A 1 95 ? 34.417 -1.972 -30.391 1.00 89.31 95 THR A C 1
ATOM 752 O O . THR A 1 95 ? 33.626 -2.334 -29.515 1.00 89.31 95 THR A O 1
ATOM 755 N N . ARG A 1 96 ? 34.181 -0.875 -31.124 1.00 87.38 96 ARG A N 1
ATOM 756 C CA . ARG A 1 96 ? 32.990 -0.031 -30.945 1.00 87.38 96 ARG A CA 1
ATOM 757 C C . ARG A 1 96 ? 31.698 -0.769 -31.302 1.00 87.38 96 ARG A C 1
ATOM 759 O O . ARG A 1 96 ? 30.729 -0.655 -30.552 1.00 87.38 96 ARG A O 1
ATOM 766 N N . LEU A 1 97 ? 31.679 -1.501 -32.414 1.00 87.50 97 LEU A N 1
ATOM 767 C CA . LEU A 1 97 ? 30.533 -2.296 -32.859 1.00 87.50 97 LEU A CA 1
ATOM 768 C C . LEU A 1 97 ? 30.200 -3.387 -31.835 1.00 87.50 97 LEU A C 1
ATOM 770 O O . LEU A 1 97 ? 29.054 -3.509 -31.408 1.00 87.50 97 LEU A O 1
ATOM 774 N N . THR A 1 98 ? 31.221 -4.101 -31.359 1.00 88.44 98 THR A N 1
ATOM 775 C CA . THR A 1 98 ? 31.089 -5.139 -30.328 1.00 88.44 98 THR A CA 1
ATOM 776 C C . THR A 1 98 ? 30.499 -4.572 -29.035 1.00 88.44 98 THR A C 1
ATOM 778 O O . THR A 1 98 ? 29.609 -5.185 -28.444 1.00 88.44 98 THR A O 1
ATOM 781 N N . ARG A 1 99 ? 30.922 -3.369 -28.616 1.00 89.69 99 ARG A N 1
ATOM 782 C CA . ARG A 1 99 ? 30.333 -2.669 -27.462 1.00 89.69 99 ARG A CA 1
ATOM 783 C C . ARG A 1 99 ? 28.857 -2.320 -27.681 1.00 89.69 99 ARG A C 1
ATOM 785 O O . ARG A 1 99 ? 28.046 -2.514 -26.785 1.00 89.69 99 ARG A O 1
ATOM 792 N N . LEU A 1 100 ? 28.487 -1.815 -28.859 1.00 87.88 100 LEU A N 1
ATOM 793 C CA . LEU A 1 100 ? 27.087 -1.486 -29.161 1.00 87.88 100 LEU A CA 1
ATOM 794 C C . LEU A 1 100 ? 26.201 -2.737 -29.179 1.00 87.88 100 LEU A C 1
ATOM 796 O O . LEU A 1 100 ? 25.091 -2.717 -28.650 1.00 87.88 100 LEU A O 1
ATOM 800 N N . GLN A 1 101 ? 26.707 -3.842 -29.728 1.00 87.56 101 GLN A N 1
ATOM 801 C CA . GLN A 1 101 ? 26.017 -5.129 -29.713 1.00 87.56 101 GLN A CA 1
ATOM 802 C C . GLN A 1 101 ? 25.884 -5.703 -28.298 1.00 87.56 101 GLN A C 1
ATOM 804 O O . GLN A 1 101 ? 24.836 -6.255 -27.963 1.00 87.56 101 GLN A O 1
ATOM 809 N N . SER A 1 102 ? 26.905 -5.573 -27.444 1.00 86.69 102 SER A N 1
ATOM 810 C CA . SER A 1 102 ? 26.820 -6.032 -26.054 1.00 86.69 102 SER A CA 1
ATOM 811 C C . SER A 1 102 ? 25.833 -5.193 -25.236 1.00 86.69 102 SER A C 1
ATOM 813 O O . SER A 1 102 ? 24.998 -5.756 -24.527 1.00 86.69 102 SER A O 1
ATOM 815 N N . GLU A 1 103 ? 25.833 -3.867 -25.401 1.00 87.88 103 GLU A N 1
ATOM 816 C CA . GLU A 1 103 ? 24.838 -2.972 -24.800 1.00 87.88 103 GLU A CA 1
ATOM 817 C C . GLU A 1 103 ? 23.418 -3.293 -25.272 1.00 87.88 103 GLU A C 1
ATOM 819 O O . GLU A 1 103 ? 22.492 -3.328 -24.459 1.00 87.88 103 GLU A O 1
ATOM 824 N N . TYR A 1 104 ? 23.237 -3.563 -26.567 1.00 88.06 104 TYR A N 1
ATOM 825 C CA . TYR A 1 104 ? 21.952 -3.987 -27.114 1.00 88.06 104 TYR A CA 1
ATOM 826 C C . TYR A 1 104 ? 21.480 -5.304 -26.497 1.00 88.06 104 TYR A C 1
ATOM 828 O O . TYR A 1 104 ? 20.349 -5.367 -26.027 1.00 88.06 104 TYR A O 1
ATOM 836 N N . LYS A 1 105 ? 22.341 -6.327 -26.400 1.00 87.31 105 LYS A N 1
ATOM 837 C CA . LYS A 1 105 ? 21.993 -7.609 -25.758 1.00 87.31 105 LYS A CA 1
ATOM 838 C C . LYS A 1 105 ? 21.522 -7.417 -24.315 1.00 87.31 105 LYS A C 1
ATOM 840 O O . LYS A 1 105 ? 20.527 -8.016 -23.913 1.00 87.31 105 LYS A O 1
ATOM 845 N N . VAL A 1 106 ? 22.190 -6.554 -23.545 1.00 89.06 106 VAL A N 1
ATOM 846 C CA . VAL A 1 106 ? 21.774 -6.218 -22.171 1.00 89.06 106 VAL A CA 1
ATOM 847 C C . VAL A 1 106 ? 20.418 -5.499 -22.164 1.00 89.06 106 VAL A C 1
ATOM 849 O O . VAL A 1 106 ? 19.532 -5.851 -21.381 1.00 89.06 106 VAL A O 1
ATOM 852 N N . LYS A 1 107 ? 20.206 -4.527 -23.060 1.00 85.19 107 LYS A N 1
ATOM 853 C CA . LYS A 1 107 ? 18.918 -3.824 -23.191 1.00 85.19 107 LYS A CA 1
ATOM 854 C C . LYS A 1 107 ? 17.788 -4.770 -23.609 1.00 85.19 107 LYS A C 1
ATOM 856 O O . LYS A 1 107 ? 16.718 -4.722 -23.016 1.00 85.19 107 LYS A O 1
ATOM 861 N N . LEU A 1 108 ? 18.030 -5.674 -24.551 1.00 87.81 108 LEU A N 1
ATOM 862 C CA . LEU A 1 108 ? 17.052 -6.659 -25.006 1.00 87.81 108 LEU A CA 1
ATOM 863 C C . LEU A 1 108 ? 16.699 -7.651 -23.892 1.00 87.81 108 LEU A C 1
ATOM 865 O O . LEU A 1 108 ? 15.526 -7.919 -23.655 1.00 87.81 108 LEU A O 1
ATOM 869 N N . ALA A 1 109 ? 17.693 -8.138 -23.143 1.00 87.12 109 ALA A N 1
ATOM 870 C CA . ALA A 1 109 ? 17.457 -9.017 -21.998 1.00 87.12 109 ALA A CA 1
ATOM 871 C C . ALA A 1 109 ? 16.643 -8.323 -20.891 1.00 87.12 109 ALA A C 1
ATOM 873 O O . ALA A 1 109 ? 15.728 -8.915 -20.317 1.00 87.12 109 ALA A O 1
ATOM 874 N N . THR A 1 110 ? 16.941 -7.052 -20.599 1.00 86.62 110 THR A N 1
ATOM 875 C CA . THR A 1 110 ? 16.172 -6.269 -19.617 1.00 86.62 110 THR A CA 1
ATOM 876 C C . THR A 1 110 ? 14.749 -5.981 -20.100 1.00 86.62 110 THR A C 1
ATOM 878 O O . THR A 1 110 ? 13.817 -6.120 -19.308 1.00 86.62 110 THR A O 1
ATOM 881 N N . PHE A 1 111 ? 14.557 -5.666 -21.385 1.00 87.31 111 PHE A N 1
ATOM 882 C CA . PHE A 1 111 ? 13.239 -5.532 -22.009 1.00 87.31 111 PHE A CA 1
ATOM 883 C C . PHE A 1 111 ? 12.439 -6.836 -21.934 1.00 87.31 111 PHE A C 1
ATOM 885 O O . PHE A 1 111 ? 11.337 -6.828 -21.398 1.00 87.31 111 PHE A O 1
ATOM 892 N N . ALA A 1 112 ? 13.005 -7.967 -22.364 1.00 86.44 112 ALA A N 1
ATOM 893 C CA . ALA A 1 112 ? 12.328 -9.264 -22.346 1.00 86.44 112 ALA A CA 1
ATOM 894 C C . ALA A 1 112 ? 11.903 -9.680 -20.926 1.00 86.44 112 ALA A C 1
ATOM 896 O O . ALA A 1 112 ? 10.809 -10.206 -20.720 1.00 86.44 112 ALA A O 1
ATOM 897 N N . ASN A 1 113 ? 12.741 -9.403 -19.921 1.00 87.25 113 ASN A N 1
ATOM 898 C CA . ASN A 1 113 ? 12.393 -9.647 -18.521 1.00 87.25 113 ASN A CA 1
ATOM 899 C C . ASN A 1 113 ? 11.242 -8.751 -18.045 1.00 87.25 113 ASN A C 1
ATOM 901 O O . ASN A 1 113 ? 10.314 -9.248 -17.408 1.00 87.25 113 ASN A O 1
ATOM 905 N N . ARG A 1 114 ? 11.265 -7.457 -18.389 1.00 85.75 114 ARG A N 1
ATOM 906 C CA . ARG A 1 114 ? 10.174 -6.518 -18.075 1.00 85.75 114 ARG A CA 1
ATOM 907 C C . ARG A 1 114 ? 8.880 -6.891 -18.790 1.00 85.75 114 ARG A C 1
ATOM 909 O O . ARG A 1 114 ? 7.827 -6.859 -18.169 1.00 85.75 114 ARG A O 1
ATOM 916 N N . GLN A 1 115 ? 8.951 -7.302 -20.053 1.00 87.06 115 GLN A N 1
ATOM 917 C CA . GLN A 1 115 ? 7.798 -7.737 -20.838 1.00 87.06 115 GLN A CA 1
ATOM 918 C C . GLN A 1 115 ? 7.162 -8.998 -20.246 1.00 87.06 115 GLN A C 1
ATOM 920 O O . GLN A 1 115 ? 5.939 -9.074 -20.142 1.00 87.06 115 GLN A O 1
ATOM 925 N N . ARG A 1 116 ? 7.974 -9.967 -19.798 1.00 86.75 116 ARG A N 1
ATOM 926 C CA . ARG A 1 116 ? 7.476 -11.160 -19.098 1.00 86.75 116 ARG A CA 1
ATOM 927 C C . ARG A 1 116 ? 6.766 -10.784 -17.799 1.00 86.75 116 ARG A C 1
ATOM 929 O O . ARG A 1 116 ? 5.629 -11.193 -17.604 1.00 86.75 116 ARG A O 1
ATOM 936 N N . ALA A 1 117 ? 7.397 -9.959 -16.964 1.00 85.50 117 ALA A N 1
ATOM 937 C CA . ALA A 1 117 ? 6.798 -9.466 -15.724 1.00 85.50 117 ALA A CA 1
ATOM 938 C C . ALA A 1 117 ? 5.490 -8.693 -15.973 1.00 85.50 117 ALA A C 1
ATOM 940 O O . ALA A 1 117 ? 4.509 -8.864 -15.254 1.00 85.50 117 ALA A O 1
ATOM 941 N N . TYR A 1 118 ? 5.453 -7.880 -17.028 1.00 85.44 118 TYR A N 1
ATOM 942 C CA . TYR A 1 118 ? 4.263 -7.149 -17.449 1.00 85.44 118 TYR A CA 1
ATOM 943 C C . TYR A 1 118 ? 3.128 -8.090 -17.870 1.00 85.44 118 TYR A C 1
ATOM 945 O O . TYR A 1 118 ? 1.985 -7.925 -17.445 1.00 85.44 118 TYR A O 1
ATOM 953 N N . ALA A 1 119 ? 3.441 -9.113 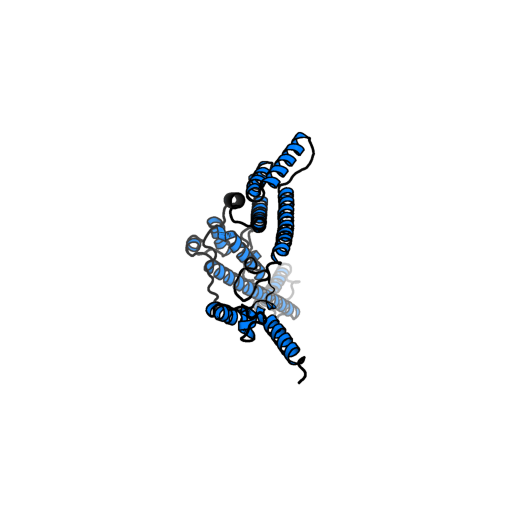-18.670 1.00 85.12 119 ALA A N 1
ATOM 954 C CA . ALA A 1 119 ? 2.477 -10.122 -19.091 1.00 85.12 119 ALA A CA 1
ATOM 955 C C . ALA A 1 119 ? 1.952 -10.942 -17.902 1.00 85.12 119 ALA A C 1
ATOM 957 O O . ALA A 1 119 ? 0.747 -11.169 -17.805 1.00 85.12 119 ALA A O 1
ATOM 958 N N . GLU A 1 120 ? 2.823 -11.336 -16.972 1.00 87.75 120 GLU A N 1
ATOM 959 C CA . GLU A 1 120 ? 2.445 -12.031 -15.737 1.00 87.75 120 GLU A CA 1
ATOM 960 C C . GLU A 1 120 ? 1.514 -11.178 -14.869 1.00 87.75 120 GLU A C 1
ATOM 962 O O . GLU A 1 120 ? 0.476 -11.667 -14.420 1.00 87.75 120 GLU A O 1
ATOM 967 N N . LEU A 1 121 ? 1.825 -9.889 -14.695 1.00 86.50 121 LEU A N 1
ATOM 968 C CA . LEU A 1 121 ? 0.970 -8.955 -13.966 1.00 86.50 121 LEU A CA 1
ATOM 969 C C . LEU A 1 121 ? -0.385 -8.777 -14.666 1.00 86.50 121 LEU A C 1
ATOM 971 O O . LEU A 1 121 ? -1.424 -8.764 -14.010 1.00 86.50 121 LEU A O 1
ATOM 975 N N . ALA A 1 122 ? -0.403 -8.718 -15.998 1.00 84.94 122 ALA A N 1
ATOM 976 C CA . ALA A 1 122 ? -1.636 -8.610 -16.769 1.00 84.94 122 ALA A CA 1
ATOM 977 C C . ALA A 1 122 ? -2.505 -9.879 -16.690 1.00 84.94 122 ALA A C 1
ATOM 979 O O . ALA A 1 122 ? -3.734 -9.786 -16.688 1.00 84.94 122 ALA A O 1
ATOM 980 N N . VAL A 1 123 ? -1.895 -11.066 -16.628 1.00 87.12 123 VAL A N 1
ATOM 981 C CA . VAL A 1 123 ? -2.608 -12.326 -16.359 1.00 87.12 123 VAL A CA 1
ATOM 982 C C . VAL A 1 123 ? -3.157 -12.324 -14.937 1.00 87.12 123 VAL A C 1
ATOM 984 O O . VAL A 1 123 ? -4.318 -12.674 -14.736 1.00 87.12 123 VAL A O 1
ATOM 987 N N . TRP A 1 124 ? -2.356 -11.875 -13.966 1.00 88.25 124 TRP A N 1
ATOM 988 C CA . TRP A 1 124 ? -2.777 -11.769 -12.574 1.00 88.25 124 TRP A CA 1
ATOM 989 C C . TRP A 1 124 ? -4.005 -10.866 -12.434 1.00 88.25 124 TRP A C 1
ATOM 991 O O . TRP A 1 124 ? -5.023 -11.350 -11.946 1.00 88.25 124 TRP A O 1
ATOM 1001 N N . VAL A 1 125 ? -3.970 -9.634 -12.960 1.00 86.19 125 VAL A N 1
ATOM 1002 C CA . VAL A 1 125 ? -5.110 -8.696 -12.937 1.00 86.19 125 VAL A CA 1
ATOM 1003 C C . VAL A 1 125 ? -6.357 -9.324 -13.564 1.00 86.19 125 VAL A C 1
ATOM 1005 O O . VAL A 1 125 ? -7.418 -9.340 -12.951 1.00 86.19 125 VAL A O 1
ATOM 1008 N N . ARG A 1 126 ? -6.246 -9.922 -14.757 1.00 83.50 126 ARG A N 1
ATOM 1009 C CA . ARG A 1 126 ? -7.400 -10.560 -15.421 1.00 83.50 126 ARG A CA 1
ATOM 1010 C C . ARG A 1 126 ? -7.970 -11.757 -14.658 1.00 83.50 126 ARG A C 1
ATOM 1012 O O . ARG A 1 126 ? -9.095 -12.163 -14.927 1.00 83.50 126 ARG A O 1
ATOM 1019 N N . SER A 1 127 ? -7.188 -12.351 -13.763 1.00 84.88 127 SER A N 1
ATOM 1020 C CA . SER A 1 127 ? -7.603 -13.504 -12.968 1.00 84.88 127 SER A CA 1
ATOM 1021 C C . SER A 1 127 ? -8.145 -13.135 -11.586 1.00 84.88 127 SER A C 1
ATOM 1023 O O . SER A 1 127 ? -8.930 -13.895 -11.029 1.00 84.88 127 SER A O 1
ATOM 1025 N N . THR A 1 128 ? -7.744 -11.985 -11.039 1.00 85.44 128 THR A N 1
ATOM 1026 C CA . THR A 1 128 ? -8.166 -11.515 -9.713 1.00 85.44 128 THR A CA 1
ATOM 1027 C C . THR A 1 128 ? -9.374 -10.587 -9.760 1.00 85.44 128 THR A C 1
ATOM 1029 O O . THR A 1 128 ? -10.066 -10.455 -8.753 1.00 85.44 128 THR A O 1
ATOM 1032 N N . VAL A 1 129 ? -9.656 -9.975 -10.910 1.00 83.94 129 VAL A N 1
ATOM 1033 C CA . VAL A 1 129 ? -10.802 -9.080 -11.111 1.00 83.94 129 VAL A CA 1
ATOM 1034 C C . VAL A 1 129 ? -12.012 -9.852 -11.633 1.00 83.94 129 VAL A C 1
ATOM 1036 O O . VAL A 1 129 ? -11.886 -10.706 -12.513 1.00 83.94 129 VAL A O 1
ATOM 1039 N N . ASP A 1 130 ? -13.201 -9.539 -11.112 1.00 82.81 130 ASP A N 1
ATOM 1040 C CA . ASP A 1 130 ? -14.453 -10.122 -11.595 1.00 82.81 130 ASP A CA 1
ATOM 1041 C C . ASP A 1 130 ? -14.675 -9.811 -13.092 1.00 82.81 130 ASP A C 1
ATOM 1043 O O . ASP A 1 130 ? -14.460 -8.694 -13.578 1.00 82.81 130 ASP A O 1
ATOM 1047 N N . LYS A 1 131 ? -15.144 -10.819 -13.837 1.00 80.31 131 LYS A N 1
ATOM 1048 C CA . LYS A 1 131 ? -15.398 -10.743 -15.284 1.00 80.31 131 LYS A CA 1
ATOM 1049 C C . LYS A 1 131 ? -16.354 -9.615 -15.663 1.00 80.31 131 LYS A C 1
ATOM 1051 O O . LYS A 1 131 ? -16.247 -9.084 -16.765 1.00 80.31 131 LYS A O 1
ATOM 1056 N N . THR A 1 132 ? -17.271 -9.260 -14.770 1.00 79.31 132 THR A N 1
ATOM 1057 C CA . THR A 1 132 ? -18.263 -8.203 -14.979 1.00 79.31 132 THR A CA 1
ATOM 1058 C C . THR A 1 132 ? -17.590 -6.834 -15.087 1.00 79.31 132 THR A C 1
ATOM 1060 O O . THR A 1 132 ? -17.899 -6.068 -15.996 1.00 79.31 132 THR A O 1
ATOM 1063 N N . TYR A 1 133 ? -16.603 -6.557 -14.229 1.00 77.62 133 TYR A N 1
ATOM 1064 C CA . TYR A 1 133 ? -15.827 -5.316 -14.293 1.00 77.62 133 TYR A CA 1
ATOM 1065 C C . TYR A 1 133 ? -14.828 -5.332 -15.446 1.00 77.62 133 TYR A C 1
ATOM 1067 O O . TYR A 1 133 ? -14.690 -4.326 -16.134 1.00 77.62 133 TYR A O 1
ATOM 1075 N N . LEU A 1 134 ? -14.205 -6.482 -15.736 1.00 78.56 134 LEU A N 1
ATOM 1076 C CA . LEU A 1 134 ? -13.341 -6.623 -16.915 1.00 78.56 134 LEU A CA 1
ATOM 1077 C C . LEU A 1 134 ? -14.102 -6.380 -18.226 1.00 78.56 134 LEU A C 1
ATOM 1079 O O . LEU A 1 134 ? -13.549 -5.778 -19.142 1.00 78.56 134 LEU A O 1
ATOM 1083 N N . GLY A 1 135 ? -15.368 -6.796 -18.318 1.00 75.69 135 GLY A N 1
ATOM 1084 C CA . GLY A 1 135 ? -16.215 -6.547 -19.488 1.00 75.69 135 GLY A CA 1
ATOM 1085 C C . GLY A 1 135 ? -16.497 -5.064 -19.756 1.00 75.69 135 GLY A C 1
ATOM 1086 O O . GLY A 1 135 ? -16.721 -4.693 -20.906 1.00 75.69 135 GLY A O 1
ATOM 1087 N N . ASN A 1 136 ? -16.420 -4.220 -18.723 1.00 71.00 136 ASN A N 1
ATOM 1088 C CA . ASN A 1 136 ? -16.596 -2.770 -18.823 1.00 71.00 136 ASN A CA 1
ATOM 1089 C C . ASN A 1 136 ? -15.288 -2.028 -19.154 1.00 71.00 136 ASN A C 1
ATOM 1091 O O . ASN A 1 136 ? -15.316 -0.821 -19.387 1.00 71.00 136 ASN A O 1
ATOM 1095 N N . THR A 1 137 ? -14.147 -2.726 -19.174 1.00 75.62 137 THR A N 1
ATOM 1096 C CA . THR A 1 137 ? -12.849 -2.141 -19.542 1.00 75.62 137 THR A CA 1
ATOM 1097 C C . THR A 1 137 ? -12.610 -2.192 -21.048 1.00 75.62 137 THR A C 1
ATOM 1099 O O . THR A 1 137 ? -13.134 -3.053 -21.762 1.00 75.62 137 THR A O 1
ATOM 1102 N N . THR A 1 138 ? -11.781 -1.280 -21.558 1.00 67.88 138 THR A N 1
ATOM 1103 C CA . THR A 1 138 ? -11.436 -1.257 -22.985 1.00 67.88 138 THR A CA 1
ATOM 1104 C C . THR A 1 138 ? -10.632 -2.511 -23.363 1.00 67.88 138 THR A C 1
ATOM 1106 O O . THR A 1 138 ? -9.455 -2.637 -23.045 1.00 67.88 138 THR A O 1
ATOM 1109 N N . SER A 1 139 ? -11.237 -3.438 -24.106 1.00 60.00 139 SER A N 1
ATOM 1110 C CA . SER A 1 139 ? -10.690 -4.775 -24.423 1.00 60.00 139 SER A CA 1
ATOM 1111 C C . SER A 1 139 ? -9.357 -4.811 -25.196 1.00 60.00 139 SER A C 1
ATOM 1113 O O . SER A 1 139 ? -8.750 -5.874 -25.317 1.00 60.00 139 SER A O 1
ATOM 1115 N N . LYS A 1 140 ? -8.879 -3.669 -25.704 1.00 60.00 140 LYS A N 1
ATOM 1116 C C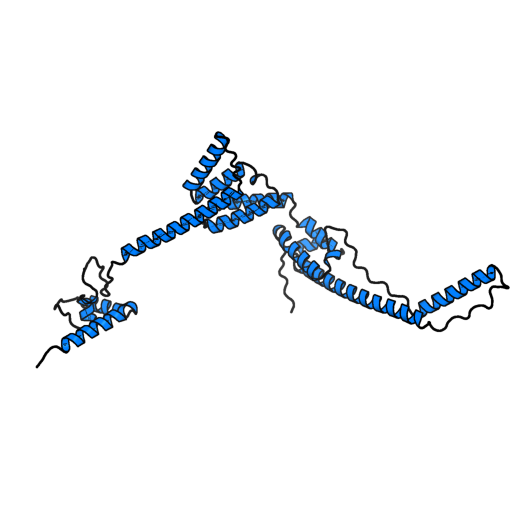A . LYS A 1 140 ? -7.617 -3.526 -26.457 1.00 60.00 140 LYS A CA 1
ATOM 1117 C C . LYS A 1 140 ? -6.585 -2.626 -25.772 1.00 60.00 140 LYS A C 1
ATOM 1119 O O . LYS A 1 140 ? -5.571 -2.308 -26.388 1.00 60.00 140 LYS A O 1
ATOM 1124 N N . SER A 1 141 ? -6.858 -2.153 -24.559 1.00 65.88 141 SER A N 1
ATOM 1125 C CA . SER A 1 141 ? -6.014 -1.152 -23.920 1.00 65.88 141 SER A CA 1
ATOM 1126 C C . SER A 1 141 ? -4.875 -1.769 -23.103 1.00 65.88 141 SER A C 1
ATOM 1128 O O . SER A 1 141 ? -4.907 -2.932 -22.693 1.00 65.88 141 SER A O 1
ATOM 1130 N N . ASP A 1 142 ? -3.824 -0.970 -22.933 1.00 76.81 142 ASP A N 1
ATOM 1131 C CA . ASP A 1 142 ? -2.649 -1.279 -22.124 1.00 76.81 142 ASP A CA 1
ATOM 1132 C C . ASP A 1 142 ? -3.039 -1.602 -20.666 1.00 76.81 142 ASP A C 1
ATOM 1134 O O . ASP A 1 142 ? -4.048 -1.086 -20.180 1.00 76.81 142 ASP A O 1
ATOM 1138 N N . LEU A 1 143 ? -2.263 -2.422 -19.937 1.00 81.81 143 LEU A N 1
ATOM 1139 C CA . LEU A 1 143 ? -2.582 -2.813 -18.547 1.00 81.81 143 LEU A CA 1
ATOM 1140 C C . LEU A 1 143 ? -2.846 -1.588 -17.670 1.00 81.81 143 LEU A C 1
ATOM 1142 O O . LEU A 1 143 ? -3.779 -1.590 -16.873 1.00 81.81 143 LEU A O 1
ATOM 1146 N N . ARG A 1 144 ? -2.068 -0.520 -17.864 1.00 80.69 144 ARG A N 1
ATOM 1147 C CA . ARG A 1 144 ? -2.250 0.766 -17.186 1.00 80.69 144 ARG A CA 1
ATOM 1148 C C . ARG A 1 144 ? -3.644 1.355 -17.416 1.00 80.69 144 ARG A C 1
ATOM 1150 O O . ARG A 1 144 ? -4.262 1.855 -16.481 1.00 80.69 144 ARG A O 1
ATOM 1157 N N . THR A 1 145 ? -4.150 1.290 -18.643 1.00 80.38 145 THR A N 1
ATOM 1158 C CA . THR A 1 145 ? -5.488 1.783 -18.992 1.00 80.38 145 THR A CA 1
ATOM 1159 C C . THR A 1 145 ? -6.572 0.884 -18.414 1.00 80.38 145 THR A C 1
ATOM 1161 O O . THR A 1 145 ? -7.522 1.402 -17.845 1.00 80.38 145 THR A O 1
ATOM 1164 N N . ILE A 1 146 ? -6.392 -0.441 -18.453 1.00 82.94 146 ILE A N 1
ATOM 1165 C CA . ILE A 1 146 ? -7.309 -1.388 -17.799 1.00 82.94 146 ILE A CA 1
ATOM 1166 C C . ILE A 1 146 ? -7.409 -1.078 -16.300 1.00 82.94 146 ILE A C 1
ATOM 1168 O O . ILE A 1 146 ? -8.507 -0.943 -15.774 1.00 82.94 146 ILE A O 1
ATOM 1172 N N . VAL A 1 147 ? -6.281 -0.910 -15.603 1.00 83.69 147 VAL A N 1
ATOM 1173 C CA . VAL A 1 147 ? -6.277 -0.605 -14.161 1.00 83.69 147 VAL A CA 1
ATOM 1174 C C . VAL A 1 147 ? -6.845 0.789 -13.879 1.00 83.69 147 VAL A C 1
ATOM 1176 O O . VAL A 1 147 ? -7.508 0.973 -12.863 1.00 83.69 147 VAL A O 1
ATOM 1179 N N . ARG A 1 148 ? -6.659 1.766 -14.776 1.00 82.62 148 ARG A N 1
ATOM 1180 C CA . ARG A 1 148 ? -7.294 3.087 -14.656 1.00 82.62 148 ARG A CA 1
ATOM 1181 C C . ARG A 1 148 ? -8.816 3.014 -14.810 1.00 82.62 148 ARG A C 1
ATOM 1183 O O . ARG A 1 148 ? -9.515 3.647 -14.026 1.00 82.62 148 ARG A O 1
ATOM 1190 N N . ASP A 1 149 ? -9.313 2.237 -15.768 1.00 81.19 149 ASP A N 1
ATOM 1191 C CA . ASP A 1 149 ? -10.750 2.011 -15.977 1.00 81.19 149 ASP A CA 1
ATOM 1192 C C . ASP A 1 149 ? -11.363 1.238 -14.792 1.00 81.19 149 ASP A C 1
ATOM 1194 O O . ASP A 1 149 ? -12.487 1.497 -14.359 1.00 81.19 149 ASP A O 1
ATOM 1198 N N . LEU A 1 150 ? -10.604 0.311 -14.200 1.00 83.19 150 LEU A N 1
ATOM 1199 C CA . LEU A 1 150 ? -11.003 -0.341 -12.954 1.00 83.19 150 LEU A CA 1
ATOM 1200 C C . LEU A 1 150 ? -11.007 0.650 -11.786 1.00 83.19 150 LEU A C 1
ATOM 1202 O O . LEU A 1 150 ? -11.960 0.663 -11.018 1.00 83.19 150 LEU A O 1
ATOM 1206 N N . LYS A 1 151 ? -10.013 1.540 -11.680 1.00 82.75 151 LYS A N 1
ATOM 1207 C CA . LYS A 1 151 ? -9.996 2.590 -10.652 1.00 82.75 151 LYS A CA 1
ATOM 1208 C C . LYS A 1 151 ? -11.212 3.503 -10.782 1.00 82.75 151 LYS A C 1
ATOM 1210 O O . LYS A 1 151 ? -11.854 3.782 -9.783 1.00 82.75 151 LYS A O 1
ATOM 1215 N N . SER A 1 152 ? -11.560 3.952 -11.984 1.00 79.12 152 SER A N 1
ATOM 1216 C CA . SER A 1 152 ? -12.711 4.846 -12.167 1.00 79.12 152 SER A CA 1
ATOM 1217 C C . SER A 1 152 ? -14.057 4.182 -11.860 1.00 79.12 152 SER A C 1
ATOM 1219 O O . SER A 1 152 ? -15.006 4.883 -11.522 1.00 79.12 152 SER A O 1
ATOM 1221 N N . SER A 1 153 ? -14.148 2.853 -11.964 1.00 77.06 153 SER A N 1
ATOM 1222 C CA . SER A 1 153 ? -15.388 2.101 -11.729 1.00 77.06 153 SER A CA 1
ATOM 1223 C C . SER A 1 153 ? -15.505 1.490 -10.331 1.00 77.06 153 SER A C 1
ATOM 1225 O O . SER A 1 153 ? -16.622 1.296 -9.853 1.00 77.06 153 SER A O 1
ATOM 1227 N N . LEU A 1 154 ? -14.383 1.164 -9.685 1.00 77.62 154 LEU A N 1
ATOM 1228 C CA . LEU A 1 154 ? -14.335 0.423 -8.422 1.00 77.62 154 LEU A CA 1
ATOM 1229 C C . LEU A 1 154 ? -13.672 1.176 -7.280 1.00 77.62 154 LEU A C 1
ATOM 1231 O O . LEU A 1 154 ? -13.905 0.803 -6.131 1.00 77.62 154 LEU A O 1
ATOM 1235 N N . ALA A 1 155 ? -12.834 2.180 -7.549 1.00 74.31 155 ALA A N 1
ATOM 1236 C CA . ALA A 1 155 ? -12.258 2.946 -6.458 1.00 74.31 155 ALA A CA 1
ATOM 1237 C C . ALA A 1 155 ? -13.372 3.768 -5.810 1.00 74.31 155 ALA A C 1
ATOM 1239 O O . ALA A 1 155 ? -13.999 4.571 -6.505 1.00 74.31 155 ALA A O 1
ATOM 1240 N N . PRO A 1 156 ? -13.612 3.602 -4.498 1.00 72.50 156 PRO A N 1
ATOM 1241 C CA . PRO A 1 156 ? -14.556 4.458 -3.813 1.00 72.50 156 PRO A CA 1
ATOM 1242 C C . PRO A 1 156 ? -14.052 5.897 -3.925 1.00 72.50 156 PRO A C 1
ATOM 1244 O O . PRO A 1 156 ? -12.852 6.146 -3.739 1.00 72.50 156 PRO A O 1
ATOM 1247 N N . SER A 1 157 ? -14.950 6.825 -4.247 1.00 74.38 157 SER A N 1
ATOM 1248 C CA . SER A 1 157 ? -14.623 8.254 -4.292 1.00 74.38 157 SER A CA 1
ATOM 1249 C C . SER A 1 157 ? -14.021 8.700 -2.955 1.00 74.38 157 SER A C 1
ATOM 1251 O O . SER A 1 157 ? -14.322 8.115 -1.915 1.00 74.38 157 SER A O 1
ATOM 1253 N N . GLU A 1 158 ? -13.198 9.750 -2.942 1.00 73.06 158 GLU A N 1
ATOM 1254 C CA . GLU A 1 158 ? -12.652 10.305 -1.692 1.00 73.06 158 GLU A CA 1
ATOM 1255 C C . GLU A 1 158 ? -13.773 10.615 -0.678 1.00 73.06 158 GLU A C 1
ATOM 1257 O O . GLU A 1 158 ? -13.640 10.322 0.512 1.00 73.06 158 GLU A O 1
ATOM 1262 N N . ASP A 1 159 ? -14.921 11.092 -1.169 1.00 75.19 159 ASP A N 1
ATOM 1263 C CA . ASP A 1 159 ? -16.123 11.329 -0.365 1.00 75.19 159 ASP A CA 1
ATOM 1264 C C . ASP A 1 159 ? -16.759 10.033 0.163 1.00 75.19 159 ASP A C 1
ATOM 1266 O O . ASP A 1 159 ? -17.206 9.982 1.309 1.00 75.19 159 ASP A O 1
ATOM 1270 N N . GLU A 1 160 ? -16.771 8.963 -0.635 1.00 79.44 160 GLU A N 1
ATOM 1271 C CA . GLU A 1 160 ? -17.295 7.656 -0.220 1.00 79.44 160 GLU A CA 1
ATOM 1272 C C . GLU A 1 160 ? -16.385 6.994 0.817 1.00 79.44 160 GLU A C 1
ATOM 1274 O O . GLU A 1 160 ? -16.882 6.450 1.799 1.00 79.44 160 GLU A O 1
ATOM 1279 N N . GLN A 1 161 ? -15.061 7.095 0.656 1.00 79.75 161 GLN A N 1
ATOM 1280 C CA . GLN A 1 161 ? -14.090 6.617 1.648 1.00 79.75 161 GLN A CA 1
ATOM 1281 C C . GLN A 1 161 ? -14.241 7.377 2.966 1.00 79.75 161 GLN A C 1
ATOM 1283 O O . GLN A 1 161 ? -14.228 6.781 4.045 1.00 79.75 161 GLN A O 1
ATOM 1288 N N . LYS A 1 162 ? -14.443 8.697 2.886 1.00 82.69 162 LYS A N 1
ATOM 1289 C CA . LYS A 1 162 ? -14.696 9.542 4.052 1.00 82.69 162 LYS A CA 1
ATOM 1290 C C . LYS A 1 162 ? -15.992 9.156 4.765 1.00 82.69 162 LYS A C 1
ATOM 1292 O O . LYS A 1 162 ? -15.996 9.056 5.993 1.00 82.69 162 LYS A O 1
ATOM 1297 N N . GLU A 1 163 ? -17.075 8.917 4.026 1.00 83.25 163 GLU A N 1
ATOM 1298 C CA . GLU A 1 163 ? -18.348 8.485 4.611 1.00 83.25 163 GLU A CA 1
ATOM 1299 C C . GLU A 1 163 ? -18.261 7.052 5.164 1.00 83.25 163 GLU A C 1
ATOM 1301 O O . GLU A 1 163 ? -18.786 6.780 6.242 1.00 83.25 163 GLU A O 1
ATOM 1306 N N . GLU A 1 164 ? -17.533 6.140 4.519 1.00 84.38 164 GLU A N 1
ATOM 1307 C CA . GLU A 1 164 ? -17.320 4.788 5.042 1.00 84.38 164 GLU A CA 1
ATOM 1308 C C . GLU A 1 164 ? -16.521 4.807 6.352 1.00 84.38 164 GLU A C 1
ATOM 1310 O O . GLU A 1 164 ? -16.931 4.190 7.341 1.00 84.38 164 GLU A O 1
ATOM 1315 N N . ALA A 1 165 ? -15.416 5.555 6.402 1.00 86.19 165 ALA A N 1
ATOM 1316 C CA . ALA A 1 165 ? -14.628 5.730 7.619 1.00 86.19 165 ALA A CA 1
ATOM 1317 C C . ALA A 1 165 ? -15.476 6.349 8.749 1.00 86.19 165 ALA A C 1
ATOM 1319 O O . ALA A 1 165 ? -15.387 5.933 9.909 1.00 86.19 165 ALA A O 1
ATOM 1320 N N . ARG A 1 166 ? -16.383 7.274 8.408 1.00 87.12 166 ARG A N 1
ATOM 1321 C CA . ARG A 1 166 ? -17.343 7.877 9.344 1.00 87.12 166 ARG A CA 1
ATOM 1322 C C . ARG A 1 166 ? -18.348 6.857 9.875 1.00 87.12 166 ARG A C 1
ATOM 1324 O O . ARG A 1 166 ? -18.568 6.783 11.086 1.00 87.12 166 ARG A O 1
ATOM 1331 N N . LEU A 1 167 ? -18.937 6.047 8.998 1.00 88.00 167 LEU A N 1
ATOM 1332 C CA . LEU A 1 167 ? -19.877 4.993 9.382 1.00 88.00 167 LEU A CA 1
ATOM 1333 C C . LEU A 1 167 ? -19.205 3.943 10.269 1.00 88.00 167 LEU A C 1
ATOM 1335 O O . LEU A 1 167 ? -19.772 3.575 11.298 1.00 88.00 167 LEU A O 1
ATOM 1339 N N . ARG A 1 168 ? -17.978 3.520 9.938 1.00 88.25 168 ARG A N 1
ATOM 1340 C CA . ARG A 1 168 ? -17.184 2.596 10.764 1.00 88.25 168 ARG A CA 1
ATOM 1341 C C . ARG A 1 168 ? -16.908 3.173 12.149 1.00 88.25 168 ARG A C 1
ATOM 1343 O O . ARG A 1 168 ? -17.091 2.474 13.145 1.00 88.25 168 ARG A O 1
ATOM 1350 N N . TYR A 1 169 ? -16.518 4.445 12.236 1.00 90.56 169 TYR A N 1
ATOM 1351 C CA . TYR A 1 169 ? -16.283 5.110 13.518 1.00 90.56 169 TYR A CA 1
ATOM 1352 C C . TYR A 1 169 ? -17.543 5.126 14.395 1.00 90.56 169 TYR A C 1
ATOM 1354 O O . TYR A 1 169 ? -17.515 4.668 15.541 1.00 90.56 169 TYR A O 1
ATOM 1362 N N . ARG A 1 170 ? -18.682 5.552 13.837 1.00 89.31 170 ARG A N 1
ATOM 1363 C CA . ARG A 1 170 ? -19.975 5.539 14.541 1.00 89.31 170 ARG A CA 1
ATOM 1364 C C . ARG A 1 170 ? -20.407 4.139 14.947 1.00 89.31 170 ARG A C 1
ATOM 1366 O O . ARG A 1 170 ? -20.890 3.936 16.060 1.00 89.31 170 ARG A O 1
ATOM 1373 N N . GLN A 1 171 ? -20.210 3.162 14.070 1.00 90.56 171 GLN A N 1
ATOM 1374 C CA . GLN A 1 171 ? -20.526 1.772 14.358 1.00 90.56 171 GLN A CA 1
ATOM 1375 C C . GLN A 1 171 ? -19.760 1.292 15.594 1.00 90.56 171 GLN A C 1
ATOM 1377 O O . GLN A 1 171 ? -20.384 0.762 16.512 1.00 90.56 171 GLN A O 1
ATOM 1382 N N . VAL A 1 172 ? -18.451 1.552 15.680 1.00 92.19 172 VAL A N 1
ATOM 1383 C CA . VAL A 1 172 ? -17.646 1.171 16.851 1.00 92.19 172 VAL A CA 1
ATOM 1384 C C . VAL A 1 172 ? -18.143 1.854 18.130 1.00 92.19 172 VAL A C 1
ATOM 1386 O O . VAL A 1 172 ? -18.242 1.195 19.164 1.00 92.19 172 VAL A O 1
ATOM 1389 N N . LEU A 1 173 ? -18.539 3.129 18.073 1.00 89.12 173 LEU A N 1
ATOM 1390 C CA . LEU A 1 173 ? -19.117 3.832 19.229 1.00 89.12 173 LEU A CA 1
ATOM 1391 C C . LEU A 1 173 ? -20.429 3.199 19.726 1.00 89.12 173 LEU A C 1
ATOM 1393 O O . LEU A 1 173 ? -20.714 3.231 20.922 1.00 89.12 173 LEU A O 1
ATOM 1397 N N . THR A 1 174 ? -21.216 2.589 18.835 1.00 88.56 174 THR A N 1
ATOM 1398 C CA . THR A 1 174 ? -22.460 1.884 19.205 1.00 88.56 174 THR A CA 1
ATOM 1399 C C . THR A 1 174 ? -22.246 0.421 19.610 1.00 88.56 174 THR A C 1
ATOM 1401 O O . THR A 1 174 ? -23.040 -0.135 20.373 1.00 88.56 174 THR A O 1
ATOM 1404 N N . GLN A 1 175 ? -21.166 -0.215 19.144 1.00 88.31 175 GLN A N 1
ATOM 1405 C CA . GLN A 1 175 ? -20.818 -1.616 19.415 1.00 88.31 175 GLN A CA 1
ATOM 1406 C C . GLN A 1 175 ? -20.135 -1.803 20.777 1.00 88.31 175 GLN A C 1
ATOM 1408 O O . GLN A 1 175 ? -19.079 -2.418 20.900 1.00 88.31 175 GLN A O 1
ATOM 1413 N N . THR A 1 176 ? -20.756 -1.288 21.831 1.00 84.25 176 THR A N 1
ATOM 1414 C CA . THR A 1 176 ? -20.253 -1.407 23.208 1.00 84.25 176 THR A CA 1
ATOM 1415 C C . THR A 1 176 ? -20.860 -2.599 23.950 1.00 84.25 176 THR A C 1
ATOM 1417 O O . THR A 1 176 ? -20.307 -3.096 24.929 1.00 84.25 176 THR A O 1
ATOM 1420 N N . LYS A 1 177 ? -21.994 -3.124 23.470 1.00 77.75 177 LYS A N 1
ATOM 1421 C CA . LYS A 1 177 ? -22.681 -4.265 24.089 1.00 77.75 177 LYS A CA 1
ATOM 1422 C C . LYS A 1 177 ? -21.972 -5.578 23.755 1.00 77.75 177 LYS A C 1
ATOM 1424 O O . LYS A 1 177 ? -21.797 -5.904 22.587 1.00 77.75 177 LYS A O 1
ATOM 1429 N N . ARG A 1 178 ? -21.679 -6.385 24.785 1.00 79.88 178 ARG A N 1
ATOM 1430 C CA . ARG A 1 178 ? -21.103 -7.747 24.683 1.00 79.88 178 ARG A CA 1
ATOM 1431 C C . ARG A 1 178 ? -19.684 -7.822 24.089 1.00 79.88 178 ARG A C 1
ATOM 1433 O O . ARG A 1 178 ? -19.243 -8.912 23.737 1.00 79.88 178 ARG A O 1
ATOM 1440 N N . VAL A 1 179 ? -18.965 -6.704 24.017 1.00 88.56 179 VAL A N 1
ATOM 1441 C CA . VAL A 1 179 ? -17.547 -6.651 23.623 1.00 88.56 179 VAL A CA 1
ATOM 1442 C C . VAL A 1 179 ? -16.703 -6.425 24.877 1.00 88.56 179 VAL A C 1
ATOM 1444 O O . VAL A 1 179 ? -17.148 -5.756 25.807 1.00 88.56 179 VAL A O 1
ATOM 1447 N N . LYS A 1 180 ? -15.501 -7.003 24.949 1.00 88.69 180 LYS A N 1
ATOM 1448 C CA . LYS A 1 180 ? -14.577 -6.709 26.054 1.00 88.69 180 LYS A CA 1
ATOM 1449 C C . LYS A 1 180 ? -14.022 -5.286 25.895 1.00 88.69 180 LYS A C 1
ATOM 1451 O O . LYS A 1 180 ? -13.715 -4.906 24.764 1.00 88.69 180 LYS A O 1
ATOM 1456 N N . PRO A 1 181 ? -13.836 -4.518 26.983 1.00 88.94 181 PRO A N 1
ATOM 1457 C CA . PRO A 1 181 ? -13.316 -3.153 26.896 1.00 88.94 181 PRO A CA 1
ATOM 1458 C C . PRO A 1 181 ? -11.978 -3.049 26.148 1.00 88.94 181 PRO A C 1
ATOM 1460 O O . PRO A 1 181 ? -11.769 -2.100 25.397 1.00 88.94 181 PRO A O 1
ATOM 1463 N N . GLU A 1 182 ? -11.083 -4.034 26.296 1.00 89.31 182 GLU A N 1
ATOM 1464 C CA . GLU A 1 182 ? -9.796 -4.059 25.589 1.00 89.31 182 GLU A CA 1
ATOM 1465 C C . GLU A 1 182 ? -9.945 -4.258 24.077 1.00 89.31 182 GLU A C 1
ATOM 1467 O O . GLU A 1 182 ? -9.316 -3.540 23.300 1.00 89.31 182 GLU A O 1
ATOM 1472 N N . ASP A 1 183 ? -10.791 -5.200 23.657 1.00 90.50 183 ASP A N 1
ATOM 1473 C CA . ASP A 1 183 ? -11.034 -5.483 22.238 1.00 90.50 183 ASP A CA 1
ATOM 1474 C C . ASP A 1 183 ? -11.726 -4.285 21.567 1.00 90.50 183 ASP A C 1
ATOM 1476 O O . ASP A 1 183 ? -11.377 -3.890 20.451 1.00 90.50 183 ASP A O 1
ATOM 1480 N N . TRP A 1 184 ? -12.658 -3.650 22.287 1.00 94.06 184 TRP A N 1
ATOM 1481 C CA . TRP A 1 184 ? -13.319 -2.425 21.846 1.00 94.06 184 TRP A CA 1
ATOM 1482 C C . TRP A 1 184 ? -12.330 -1.265 21.690 1.00 94.06 184 TRP A C 1
ATOM 1484 O O . TRP A 1 184 ? -12.359 -0.577 20.674 1.00 94.06 184 TRP A O 1
ATOM 1494 N N . LEU A 1 185 ? -11.404 -1.078 22.638 1.00 91.25 185 LEU A N 1
ATOM 1495 C CA . LEU A 1 185 ? -10.364 -0.046 22.564 1.00 91.25 185 LEU A CA 1
ATOM 1496 C C . LEU A 1 185 ? -9.444 -0.215 21.347 1.00 91.25 185 LEU A C 1
ATOM 1498 O O . LEU A 1 185 ? -9.040 0.777 20.738 1.00 91.25 185 LEU A O 1
ATOM 1502 N N . VAL A 1 186 ? -9.107 -1.453 20.975 1.00 91.12 186 VAL A N 1
ATOM 1503 C CA . VAL A 1 186 ? -8.317 -1.733 19.764 1.00 91.12 186 VAL A CA 1
ATOM 1504 C C . VAL A 1 186 ? -9.112 -1.371 18.508 1.00 91.12 186 VAL A C 1
ATOM 1506 O O . VAL A 1 186 ? -8.592 -0.671 17.636 1.00 91.12 186 VAL A O 1
ATOM 1509 N N . ALA A 1 187 ? -10.377 -1.793 18.427 1.00 90.25 187 ALA A N 1
ATOM 1510 C CA . ALA A 1 187 ? -11.255 -1.469 17.303 1.00 90.25 187 ALA A CA 1
ATOM 1511 C C . ALA A 1 187 ? -11.498 0.046 17.175 1.00 90.25 187 ALA A C 1
ATOM 1513 O O . ALA A 1 187 ? -11.436 0.594 16.074 1.00 90.25 187 ALA A O 1
ATOM 1514 N N . TRP A 1 188 ? -11.700 0.733 18.301 1.00 93.00 188 TRP A N 1
ATOM 1515 C CA . TRP A 1 188 ? -11.879 2.180 18.363 1.00 93.00 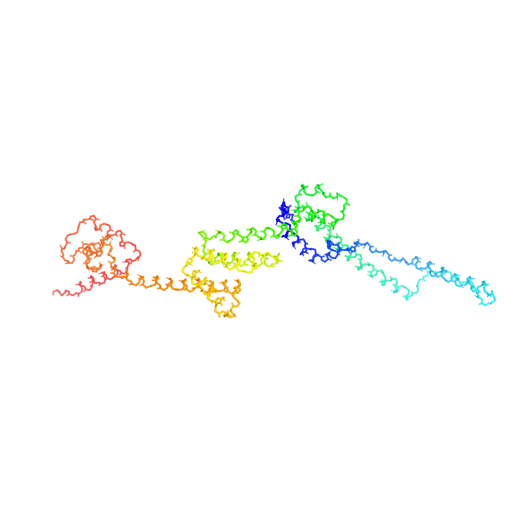188 TRP A CA 1
ATOM 1516 C C . TRP A 1 188 ? -10.628 2.929 17.915 1.00 93.00 188 TRP A C 1
ATOM 1518 O O . TRP A 1 188 ? -10.736 3.807 17.067 1.00 93.00 188 TRP A O 1
ATOM 1528 N N . ASN A 1 189 ? -9.439 2.552 18.397 1.00 91.06 189 ASN A N 1
ATOM 1529 C CA . ASN A 1 189 ? -8.189 3.172 17.949 1.00 91.06 189 ASN A CA 1
ATOM 1530 C C . ASN A 1 189 ? -7.969 2.982 16.444 1.00 91.06 189 ASN A C 1
ATOM 1532 O O . ASN A 1 189 ? -7.560 3.919 15.763 1.00 91.06 189 ASN A O 1
ATOM 1536 N N . LYS A 1 190 ? -8.286 1.796 15.909 1.00 90.56 190 LYS A N 1
ATOM 1537 C CA . LYS A 1 190 ? -8.213 1.538 14.467 1.00 90.56 190 LYS A CA 1
ATOM 1538 C C . LYS A 1 190 ? -9.157 2.459 13.686 1.00 90.56 190 LYS A C 1
ATOM 1540 O O . LYS A 1 190 ? -8.710 3.113 12.752 1.00 90.56 190 LYS A O 1
ATOM 1545 N N . ALA A 1 191 ? -10.428 2.542 14.084 1.00 89.94 191 ALA A N 1
ATOM 1546 C CA . ALA A 1 191 ? -11.417 3.396 13.422 1.00 89.94 191 ALA A CA 1
ATOM 1547 C C . ALA A 1 191 ? -11.096 4.893 13.567 1.00 89.94 191 ALA A C 1
ATOM 1549 O O . ALA A 1 191 ? -11.306 5.670 12.641 1.00 89.94 191 ALA A O 1
ATOM 1550 N N . LYS A 1 192 ? -10.540 5.297 14.713 1.00 89.69 192 LYS A N 1
ATOM 1551 C CA . LYS A 1 192 ? -10.075 6.661 14.963 1.00 89.69 192 LYS A CA 1
ATOM 1552 C C . LYS A 1 192 ? -8.935 7.039 14.011 1.00 89.69 192 LYS A C 1
ATOM 1554 O O . LYS A 1 192 ? -9.006 8.088 13.385 1.00 89.69 192 LYS A O 1
ATOM 1559 N N . LEU A 1 193 ? -7.910 6.192 13.884 1.00 87.94 193 LEU A N 1
ATOM 1560 C CA . LEU A 1 193 ? -6.793 6.430 12.961 1.00 87.94 193 LEU A CA 1
ATOM 1561 C C . LEU A 1 193 ? -7.263 6.484 11.502 1.00 87.94 193 LEU A C 1
ATOM 1563 O O . LEU A 1 193 ? -6.768 7.305 10.735 1.00 87.94 193 LEU A O 1
ATOM 1567 N N . ASP A 1 194 ? -8.227 5.639 11.130 1.00 85.06 194 ASP A N 1
ATOM 1568 C CA . ASP A 1 194 ? -8.854 5.655 9.802 1.00 85.06 194 ASP A CA 1
ATOM 1569 C C . ASP A 1 194 ? -9.570 6.995 9.547 1.00 85.06 194 ASP A C 1
ATOM 1571 O O . ASP A 1 194 ? -9.347 7.657 8.537 1.00 85.06 194 ASP A O 1
ATOM 1575 N N . GLY A 1 195 ? -10.349 7.477 10.519 1.00 85.62 195 GLY A N 1
ATOM 1576 C CA . GLY A 1 195 ? -11.029 8.766 10.405 1.00 85.62 195 GLY A CA 1
ATOM 1577 C C . GLY A 1 195 ? -10.106 9.991 10.463 1.00 85.62 195 GLY A C 1
ATOM 1578 O O . GLY A 1 195 ? -10.407 11.001 9.827 1.00 85.62 195 GLY A O 1
ATOM 1579 N N . GLU A 1 196 ? -8.975 9.921 11.176 1.00 86.69 196 GLU A N 1
ATOM 1580 C CA . GLU A 1 196 ? -7.951 10.979 11.175 1.00 86.69 196 GLU A CA 1
ATOM 1581 C C . GLU A 1 196 ? -7.302 11.112 9.787 1.00 86.69 196 GLU A C 1
ATOM 1583 O O . GLU A 1 196 ? -7.065 12.232 9.330 1.00 86.69 196 GLU A O 1
ATOM 1588 N N . ARG A 1 197 ? -7.083 9.994 9.073 1.00 85.19 197 ARG A N 1
ATOM 1589 C CA . ARG A 1 197 ? -6.565 10.004 7.690 1.00 85.19 197 ARG A CA 1
ATOM 1590 C C . ARG A 1 197 ? -7.500 10.744 6.735 1.00 85.19 197 ARG A C 1
ATOM 1592 O O . ARG A 1 197 ? -7.027 11.526 5.916 1.00 85.19 197 ARG A O 1
ATOM 1599 N N . HIS A 1 198 ? -8.810 10.548 6.885 1.00 83.44 198 HIS A N 1
ATOM 1600 C CA . HIS A 1 198 ? -9.837 11.173 6.042 1.00 83.44 198 HIS A CA 1
ATOM 1601 C C . HIS A 1 198 ? -10.385 12.508 6.589 1.00 83.44 198 HIS A C 1
ATOM 1603 O O . HIS A 1 198 ? -11.328 13.061 6.020 1.00 83.44 198 HIS A O 1
ATOM 1609 N N . LYS A 1 199 ? -9.811 13.046 7.681 1.00 84.25 199 LYS A N 1
ATOM 1610 C CA . LYS A 1 199 ? -10.208 14.323 8.316 1.00 84.25 199 LYS A CA 1
ATOM 1611 C C . LYS A 1 199 ? -11.724 14.439 8.527 1.00 84.25 199 LYS A C 1
ATOM 1613 O O . LYS A 1 199 ? -12.391 15.353 8.029 1.00 84.25 199 LYS A O 1
ATOM 1618 N N . ILE A 1 200 ? -12.297 13.462 9.225 1.00 84.88 200 ILE A N 1
ATOM 1619 C CA . ILE A 1 200 ? -13.730 13.450 9.534 1.00 84.88 200 ILE A CA 1
ATOM 1620 C C . ILE A 1 200 ? -14.026 14.477 10.634 1.00 84.88 200 ILE A C 1
ATOM 1622 O O . ILE A 1 200 ? -13.426 14.431 11.705 1.00 84.88 200 ILE A O 1
ATOM 1626 N N . ALA A 1 201 ? -15.020 15.340 10.410 1.00 79.62 201 ALA A N 1
ATOM 1627 C CA . ALA A 1 201 ? -15.416 16.393 11.354 1.00 79.62 201 ALA A CA 1
ATOM 1628 C C . ALA A 1 201 ? -15.867 15.869 12.737 1.00 79.62 201 ALA A C 1
ATOM 1630 O O . ALA A 1 201 ? -15.849 16.596 13.722 1.00 79.62 201 ALA A O 1
ATOM 1631 N N . GLU A 1 202 ? -16.270 14.602 12.832 1.00 80.12 202 GLU A N 1
ATOM 1632 C CA . GLU A 1 202 ? -16.747 13.967 14.072 1.00 80.12 202 GLU A CA 1
ATOM 1633 C C . GLU A 1 202 ? -15.637 13.649 15.067 1.00 80.12 202 GLU A C 1
ATOM 1635 O O . GLU A 1 202 ? -15.914 13.464 16.247 1.00 80.12 202 GLU A O 1
ATOM 1640 N N . LEU A 1 203 ? -14.387 13.603 14.605 1.00 80.38 203 LEU A N 1
ATOM 1641 C CA . LEU A 1 203 ? -13.219 13.434 15.465 1.00 80.38 203 LEU A CA 1
ATOM 1642 C C . LEU A 1 203 ? -12.730 14.762 16.050 1.00 80.38 203 LEU A C 1
ATOM 1644 O O . LEU A 1 203 ? -11.860 14.766 16.923 1.00 80.38 203 LEU A O 1
ATOM 1648 N N . GLU A 1 204 ? -13.296 15.880 15.596 1.00 78.25 204 GLU A N 1
ATOM 1649 C CA . GLU A 1 204 ? -12.889 17.216 15.995 1.00 78.25 204 GLU A CA 1
ATOM 1650 C C . GLU A 1 204 ? -13.818 17.801 17.066 1.00 78.25 204 GLU A C 1
ATOM 1652 O O . GLU A 1 204 ? -15.033 17.591 17.097 1.00 78.25 204 GLU A O 1
ATOM 1657 N N . GLY A 1 205 ? -13.221 18.581 17.965 1.00 78.50 205 GLY A N 1
ATOM 1658 C CA . GLY A 1 205 ? -13.953 19.365 18.951 1.00 78.50 205 GLY A CA 1
ATOM 1659 C C . GLY A 1 205 ? -14.603 18.555 20.077 1.00 78.50 205 GLY A C 1
ATOM 1660 O O . GLY A 1 205 ? -14.199 17.450 20.435 1.00 78.50 205 GLY A O 1
ATOM 1661 N N . GLN A 1 206 ? -15.604 19.171 20.707 1.00 79.75 206 GLN A N 1
ATOM 1662 C CA . GLN A 1 206 ? -16.220 18.657 21.933 1.00 79.75 206 GLN A CA 1
ATOM 1663 C C . GLN A 1 206 ? -17.168 17.474 21.691 1.00 79.75 206 GLN A C 1
ATOM 1665 O O . GLN A 1 206 ? -17.376 16.672 22.602 1.00 79.75 206 GLN A O 1
ATOM 1670 N N . SER A 1 207 ? -17.752 17.372 20.495 1.00 83.62 207 SER A N 1
ATOM 1671 C CA . SER A 1 207 ? -18.622 16.259 20.091 1.00 83.62 207 SER A CA 1
ATOM 1672 C C . SER A 1 207 ? -17.883 14.931 20.182 1.00 83.62 207 SER A C 1
ATOM 1674 O O . SER A 1 207 ? -18.365 14.035 20.864 1.00 83.62 207 SER A O 1
ATOM 1676 N N . ALA A 1 208 ? -16.661 14.859 19.647 1.00 85.81 208 ALA A N 1
ATOM 1677 C CA . ALA A 1 208 ? -15.827 13.659 19.688 1.00 85.81 208 ALA A CA 1
ATOM 1678 C C . ALA A 1 208 ? -15.589 13.153 21.122 1.00 85.81 208 ALA A C 1
ATOM 1680 O O . ALA A 1 208 ? -15.686 11.959 21.410 1.00 85.81 208 ALA A O 1
ATOM 1681 N N . LEU A 1 209 ? -15.304 14.079 22.048 1.00 88.50 209 LEU A N 1
ATOM 1682 C CA . LEU A 1 209 ? -15.090 13.756 23.461 1.00 88.50 209 LEU A CA 1
ATOM 1683 C C . LEU A 1 209 ? -16.378 13.235 24.108 1.00 88.50 209 LEU A C 1
ATOM 1685 O O . LEU A 1 209 ? -16.348 12.261 24.855 1.00 88.50 209 LEU A O 1
ATOM 1689 N N . ASN A 1 210 ? -17.515 13.873 23.821 1.00 89.00 210 ASN A N 1
ATOM 1690 C CA . ASN A 1 210 ? -18.807 13.464 24.363 1.00 89.00 210 ASN A CA 1
ATOM 1691 C C . ASN A 1 210 ? -19.252 12.100 23.818 1.00 89.00 210 ASN A C 1
ATOM 1693 O O . ASN A 1 210 ? -19.765 11.289 24.588 1.00 89.00 210 ASN A O 1
ATOM 1697 N N . ASP A 1 211 ? -19.037 11.835 22.532 1.00 90.25 211 ASP A N 1
ATOM 1698 C CA . ASP A 1 211 ? -19.387 10.571 21.883 1.00 90.25 211 ASP A CA 1
ATOM 1699 C C . ASP A 1 211 ? -18.544 9.421 22.440 1.00 90.25 211 ASP A C 1
ATOM 1701 O O . ASP A 1 211 ? -19.083 8.377 22.817 1.00 90.25 211 ASP A O 1
ATOM 1705 N N . PHE A 1 212 ? -17.236 9.646 22.614 1.00 91.12 212 PHE A N 1
ATOM 1706 C CA . PHE A 1 212 ? -16.352 8.697 23.286 1.00 91.12 212 PHE A CA 1
ATOM 1707 C C . PHE A 1 212 ? -16.796 8.423 24.727 1.00 91.12 212 PHE A C 1
ATOM 1709 O O . PHE A 1 212 ? -16.975 7.266 25.107 1.00 91.12 212 PHE A O 1
ATOM 1716 N N . LEU A 1 213 ? -17.043 9.466 25.527 1.00 91.25 213 LEU A N 1
ATOM 1717 C CA . LEU A 1 213 ? -17.497 9.298 26.911 1.00 91.25 213 LEU A CA 1
ATOM 1718 C C . LEU A 1 213 ? -18.842 8.566 26.987 1.00 91.25 213 LEU A C 1
ATOM 1720 O O . LEU A 1 213 ? -19.028 7.699 27.841 1.00 91.25 213 LEU A O 1
ATOM 1724 N N . THR A 1 214 ? -19.754 8.847 26.058 1.00 91.69 214 THR A N 1
ATOM 1725 C CA . THR A 1 214 ? -21.043 8.153 25.958 1.00 91.69 214 THR A CA 1
ATOM 1726 C C . THR A 1 214 ? -20.843 6.670 25.654 1.00 91.69 214 THR A C 1
ATOM 1728 O O . THR A 1 214 ? -21.431 5.834 26.337 1.00 91.69 214 THR A O 1
ATOM 1731 N N . ALA A 1 215 ? -19.961 6.319 24.716 1.00 91.50 215 ALA A N 1
ATOM 1732 C CA . ALA A 1 215 ? -19.630 4.925 24.432 1.00 91.50 215 ALA A CA 1
ATOM 1733 C C . ALA A 1 215 ? -18.977 4.229 25.645 1.00 91.50 215 ALA A C 1
ATOM 1735 O O . ALA A 1 215 ? -19.403 3.143 26.039 1.00 91.50 215 ALA A O 1
ATOM 1736 N N . THR A 1 216 ? -18.006 4.874 26.304 1.00 92.06 216 THR A N 1
ATOM 1737 C CA . THR A 1 216 ? -17.325 4.301 27.484 1.00 92.06 216 THR A CA 1
ATOM 1738 C C . THR A 1 216 ? -18.235 4.124 28.698 1.00 92.06 216 THR A C 1
ATOM 1740 O O . THR A 1 216 ? -17.996 3.228 29.507 1.00 92.06 216 THR A O 1
ATOM 1743 N N . SER A 1 217 ? -19.320 4.900 28.802 1.00 90.94 217 SER A N 1
ATOM 1744 C CA . SER A 1 217 ? -20.299 4.762 29.888 1.00 90.94 217 SER A CA 1
ATOM 1745 C C . SER A 1 217 ? -20.984 3.392 29.918 1.00 90.94 217 SER A C 1
ATOM 1747 O O . SER A 1 217 ? -21.427 2.952 30.976 1.00 90.94 217 SER A O 1
ATOM 1749 N N . ALA A 1 218 ? -21.019 2.685 28.781 1.00 89.88 218 ALA A N 1
ATOM 1750 C CA . ALA A 1 218 ? -21.515 1.314 28.706 1.00 89.88 218 ALA A CA 1
ATOM 1751 C C . ALA A 1 218 ? -20.591 0.298 29.406 1.00 89.88 218 ALA A C 1
ATOM 1753 O O . ALA A 1 218 ? -21.052 -0.785 29.763 1.00 89.88 218 ALA A O 1
ATOM 1754 N N . PHE A 1 219 ? -19.311 0.636 29.603 1.00 88.44 219 PHE A N 1
ATOM 1755 C CA . PHE A 1 219 ? -18.328 -0.196 30.304 1.00 88.44 219 PHE A CA 1
ATOM 1756 C C . PHE A 1 219 ? -18.109 0.266 31.749 1.00 88.44 219 PHE A C 1
ATOM 1758 O O . PHE A 1 219 ? -18.118 -0.557 32.660 1.00 88.44 219 PHE A O 1
ATOM 1765 N N . ASP A 1 220 ? -17.923 1.573 31.958 1.00 88.69 220 ASP A N 1
ATOM 1766 C CA . ASP A 1 220 ? -17.712 2.187 33.273 1.00 88.69 220 ASP A CA 1
ATOM 1767 C C . ASP A 1 220 ? -18.408 3.559 33.326 1.00 88.69 220 ASP A C 1
ATOM 1769 O O . ASP A 1 220 ? -17.856 4.603 32.962 1.00 88.69 220 ASP A O 1
ATOM 1773 N N . ALA A 1 221 ? -19.666 3.551 33.772 1.00 90.75 221 ALA A N 1
ATOM 1774 C CA . ALA A 1 221 ? -20.492 4.753 33.878 1.00 90.75 221 ALA A CA 1
ATOM 1775 C C . ALA A 1 221 ? -19.946 5.771 34.895 1.00 90.75 221 ALA A C 1
ATOM 1777 O O . ALA A 1 221 ? -20.110 6.984 34.713 1.00 90.75 221 ALA A O 1
ATOM 1778 N N . THR A 1 222 ? -19.287 5.290 35.953 1.00 90.75 222 THR A N 1
ATOM 1779 C CA . THR A 1 222 ? -18.721 6.131 37.012 1.00 90.75 222 THR A CA 1
ATOM 1780 C C . THR A 1 222 ? -17.538 6.917 36.469 1.00 90.75 222 THR A C 1
ATOM 1782 O O . THR A 1 222 ? -17.509 8.145 36.586 1.00 90.75 222 THR A O 1
ATOM 1785 N N . TRP A 1 223 ? -16.605 6.232 35.807 1.00 92.50 223 TRP A N 1
ATOM 1786 C CA . TRP A 1 223 ? -15.445 6.866 35.191 1.00 92.50 223 TRP A CA 1
ATOM 1787 C C . TRP A 1 223 ? -15.858 7.876 34.112 1.00 92.50 223 TRP A C 1
ATOM 1789 O O . TRP A 1 223 ? -15.408 9.023 34.140 1.00 92.50 223 TRP A O 1
ATOM 1799 N N . ALA A 1 224 ? -16.785 7.508 33.219 1.00 91.69 224 ALA A N 1
ATOM 1800 C CA . ALA A 1 224 ? -17.250 8.405 32.158 1.00 91.69 224 ALA A CA 1
ATOM 1801 C C . ALA A 1 224 ? -17.883 9.693 32.720 1.00 91.69 224 ALA A C 1
ATOM 1803 O O . ALA A 1 224 ? -17.629 10.797 32.225 1.00 91.69 224 ALA A O 1
ATOM 1804 N N . SER A 1 225 ? -18.666 9.570 33.797 1.00 90.50 225 SER A N 1
ATOM 1805 C CA . SER A 1 225 ? -19.282 10.716 34.477 1.00 90.50 225 SER A CA 1
ATOM 1806 C C . SER A 1 225 ? -18.239 11.618 35.142 1.00 90.50 225 SER A C 1
ATOM 1808 O O . SER A 1 225 ? -18.320 12.841 35.019 1.00 90.50 225 SER A O 1
ATOM 1810 N N . GLN A 1 226 ? -17.229 11.034 35.795 1.00 91.06 226 GLN A N 1
ATOM 1811 C CA . GLN A 1 226 ? -16.131 11.785 36.409 1.00 91.06 226 GLN A CA 1
ATOM 1812 C C . GLN A 1 226 ? -15.346 12.585 35.366 1.00 91.06 226 GLN A C 1
ATOM 1814 O O . GLN A 1 226 ? -15.140 13.784 35.549 1.00 91.06 226 GLN A O 1
ATOM 1819 N N . GLN A 1 227 ? -14.972 11.965 34.242 1.00 90.06 227 GLN A N 1
ATOM 1820 C CA . GLN A 1 227 ? -14.255 12.658 33.167 1.00 90.06 227 GLN A CA 1
ATOM 1821 C C . GLN A 1 227 ? -15.087 13.794 32.562 1.00 90.06 227 GLN A C 1
ATOM 1823 O O . GLN A 1 227 ? -14.571 14.888 32.327 1.00 90.06 227 GLN A O 1
ATOM 1828 N N . LYS A 1 228 ? -16.398 13.592 32.386 1.00 88.00 228 LYS A N 1
ATOM 1829 C CA . LYS A 1 228 ? -17.303 14.647 31.908 1.00 88.00 228 LYS A CA 1
ATOM 1830 C C . LYS A 1 228 ? -17.316 15.860 32.843 1.00 88.00 228 LYS A C 1
ATOM 1832 O O . LYS A 1 228 ? -17.226 16.993 32.372 1.00 88.00 228 LYS A O 1
ATOM 1837 N N . VAL A 1 229 ? -17.380 15.636 34.158 1.00 88.25 229 VAL A N 1
ATOM 1838 C CA . VAL A 1 229 ? -17.321 16.710 35.166 1.00 88.25 229 VAL A CA 1
ATOM 1839 C C . VAL A 1 229 ? -15.966 17.420 35.139 1.00 88.25 229 VAL A C 1
ATOM 1841 O O . VAL A 1 229 ? -15.934 18.649 35.165 1.00 88.25 229 VAL A O 1
ATOM 1844 N N . GLN A 1 230 ? -14.858 16.683 35.017 1.00 85.75 230 GLN A N 1
ATOM 1845 C CA . GLN A 1 230 ? -13.514 17.267 34.920 1.00 85.75 230 GLN A CA 1
ATOM 1846 C C . GLN A 1 230 ? -13.371 18.183 33.696 1.00 85.75 230 GLN A C 1
ATOM 1848 O O . GLN A 1 230 ? -12.903 19.312 33.830 1.00 85.75 230 GLN A O 1
ATOM 1853 N N . ILE A 1 231 ? -13.858 17.753 32.526 1.00 85.12 231 ILE A N 1
ATOM 1854 C CA . ILE A 1 231 ? -13.845 18.567 31.298 1.00 85.12 231 ILE A CA 1
ATOM 1855 C C . ILE A 1 231 ? -14.746 19.805 31.433 1.00 85.12 231 ILE A C 1
ATOM 1857 O O . ILE A 1 231 ? -14.416 20.883 30.941 1.00 85.12 231 ILE A O 1
ATOM 1861 N N . MET A 1 232 ? -15.899 19.688 32.097 1.00 83.94 232 MET A N 1
ATOM 1862 C CA . MET A 1 232 ? -16.767 20.845 32.346 1.00 83.94 232 MET A CA 1
ATOM 1863 C C . MET A 1 232 ? -16.125 21.848 33.309 1.00 83.94 232 MET A C 1
ATOM 1865 O O . MET A 1 232 ? -16.221 23.057 33.088 1.00 83.94 232 MET A O 1
ATOM 1869 N N . ASN A 1 233 ? -15.466 21.359 34.357 1.00 84.94 233 ASN A N 1
ATOM 1870 C CA . ASN A 1 233 ? -14.776 22.194 35.332 1.00 84.94 233 ASN A CA 1
ATOM 1871 C C . ASN A 1 233 ? -13.569 22.893 34.705 1.00 84.94 233 ASN A C 1
ATOM 1873 O O . ASN A 1 233 ? -13.428 24.101 34.882 1.00 84.94 233 ASN A O 1
ATOM 1877 N N . SER A 1 234 ? -12.747 22.194 33.915 1.00 81.06 234 SER A N 1
ATOM 1878 C CA . SER A 1 234 ? -11.586 22.813 33.263 1.00 81.06 234 SER A CA 1
ATOM 1879 C C . SER A 1 234 ? -11.990 23.995 32.381 1.00 81.06 234 SER A C 1
ATOM 1881 O O . SER A 1 234 ? -11.384 25.063 32.463 1.00 81.06 234 SER A O 1
ATOM 1883 N N . LYS A 1 235 ? -13.096 23.855 31.639 1.00 77.50 235 LYS A N 1
ATOM 1884 C CA . LYS A 1 235 ? -13.677 24.937 30.835 1.00 77.50 235 LYS A CA 1
ATOM 1885 C C . LYS A 1 235 ? -14.200 26.098 31.671 1.00 77.50 235 LYS A C 1
ATOM 1887 O O . LYS A 1 235 ? -13.932 27.247 31.340 1.00 77.50 235 LYS A O 1
ATOM 1892 N N . LYS A 1 236 ? -14.955 25.814 32.737 1.00 78.94 236 LYS A N 1
ATOM 1893 C CA . LYS A 1 236 ? -15.546 26.856 33.593 1.00 78.94 236 LYS A CA 1
ATOM 1894 C C . LYS A 1 236 ? -14.496 27.660 34.357 1.00 78.94 236 LYS A C 1
ATOM 1896 O O . LYS A 1 236 ? -14.675 28.858 34.532 1.00 78.94 236 LYS A O 1
ATOM 1901 N N . PHE A 1 237 ? -13.422 27.012 34.796 1.00 80.25 237 PHE A N 1
ATOM 1902 C CA . PHE A 1 237 ? -12.365 27.641 35.590 1.00 80.25 237 PHE A CA 1
ATOM 1903 C C . PHE A 1 237 ? -11.174 28.129 34.751 1.00 80.25 237 PHE A C 1
ATOM 1905 O O . PHE A 1 237 ? -10.180 28.575 35.316 1.00 80.25 237 PHE A O 1
ATOM 1912 N N . GLY A 1 238 ? -11.248 28.054 33.416 1.00 68.94 238 GLY A N 1
ATOM 1913 C CA . GLY A 1 238 ? -10.178 28.518 32.525 1.00 68.94 238 GLY A CA 1
ATOM 1914 C C . GLY A 1 238 ? -8.863 27.745 32.674 1.00 68.94 238 GLY A C 1
ATOM 1915 O O . GLY A 1 238 ? -7.803 28.249 32.299 1.00 68.94 238 GLY A O 1
ATOM 1916 N N . LEU A 1 239 ? -8.913 26.526 33.219 1.00 72.25 239 LEU A N 1
ATOM 1917 C CA . LEU A 1 239 ? -7.758 25.640 33.282 1.00 72.25 239 LEU A CA 1
ATOM 1918 C C . LEU A 1 239 ? -7.465 25.195 31.846 1.00 72.25 239 LEU A C 1
ATOM 1920 O O . LEU A 1 239 ? -8.271 24.482 31.248 1.00 72.25 239 LEU A O 1
ATOM 1924 N N . LYS A 1 240 ? -6.328 25.628 31.285 1.00 60.62 240 LYS A N 1
ATOM 1925 C CA . LYS A 1 240 ? -5.845 25.242 29.945 1.00 60.62 240 LYS A CA 1
ATOM 1926 C C . LYS A 1 240 ? -5.409 23.771 29.913 1.00 60.62 240 LYS A C 1
ATOM 1928 O O . LYS A 1 240 ? -4.240 23.459 29.716 1.00 60.62 240 LYS A O 1
ATOM 1933 N N . ILE A 1 241 ? -6.339 22.865 30.179 1.00 64.44 241 ILE A N 1
ATOM 1934 C CA . ILE A 1 241 ? -6.148 21.435 29.981 1.00 64.44 241 ILE A CA 1
ATOM 1935 C C . ILE A 1 241 ? -6.771 21.131 28.625 1.00 64.44 241 ILE A C 1
ATOM 1937 O O . ILE A 1 241 ? -7.990 20.976 28.516 1.00 64.44 241 ILE A O 1
ATOM 1941 N N . ASP A 1 242 ? -5.930 21.077 27.596 1.00 65.62 242 ASP A N 1
ATOM 1942 C CA . ASP A 1 242 ? -6.329 20.655 26.255 1.00 65.62 242 ASP A CA 1
ATOM 1943 C C . ASP A 1 242 ? -6.581 19.143 26.275 1.00 65.62 242 ASP A C 1
ATOM 1945 O O . ASP A 1 242 ? -5.726 18.321 25.937 1.00 65.62 242 ASP A O 1
ATOM 1949 N N . VAL A 1 243 ? -7.765 18.756 26.751 1.00 76.25 243 VAL A N 1
ATOM 1950 C CA . VAL A 1 243 ? -8.197 17.360 26.761 1.00 76.25 243 VAL A CA 1
ATOM 1951 C C . VAL A 1 243 ? -8.455 16.935 25.320 1.00 76.25 243 VAL A C 1
ATOM 1953 O O . VAL A 1 243 ? -9.490 17.243 24.733 1.00 76.25 243 VAL A O 1
ATOM 1956 N N . THR A 1 244 ? -7.489 16.228 24.743 1.00 84.44 244 THR A N 1
ATOM 1957 C CA . THR A 1 244 ? -7.616 15.645 23.406 1.00 84.44 244 THR A CA 1
ATOM 1958 C C . THR A 1 244 ? -8.307 14.285 23.465 1.00 84.44 244 THR A C 1
ATOM 1960 O O . THR A 1 244 ? -8.218 13.561 24.460 1.00 84.44 244 THR A O 1
ATOM 1963 N N . LEU A 1 245 ? -8.943 13.888 22.359 1.00 84.81 245 LEU A N 1
ATOM 1964 C CA . LEU A 1 245 ? -9.546 12.558 22.220 1.00 84.81 245 LEU A CA 1
ATOM 1965 C C . LEU A 1 245 ? -8.518 11.436 22.445 1.00 84.81 245 LEU A C 1
ATOM 1967 O O . LEU A 1 245 ? -8.835 10.396 23.016 1.00 84.81 245 LEU A O 1
ATOM 1971 N N . ARG A 1 246 ? -7.264 11.662 22.030 1.00 86.88 246 ARG A N 1
ATOM 1972 C CA . ARG A 1 246 ? -6.150 10.737 22.270 1.00 86.88 246 ARG A CA 1
ATOM 1973 C C . ARG A 1 246 ? -5.870 10.563 23.765 1.00 86.88 246 ARG A C 1
ATOM 1975 O O . ARG A 1 246 ? -5.823 9.429 24.225 1.00 86.88 246 ARG A O 1
ATOM 1982 N N . ALA A 1 247 ? -5.753 11.663 24.510 1.00 87.06 247 ALA A N 1
ATOM 1983 C CA . ALA A 1 247 ? -5.510 11.614 25.950 1.00 87.06 247 ALA A CA 1
ATOM 1984 C C . ALA A 1 247 ? -6.645 10.893 26.701 1.00 87.06 247 ALA A C 1
ATOM 1986 O O . ALA A 1 247 ? -6.379 10.091 27.590 1.00 87.06 247 ALA A O 1
ATOM 1987 N N . LEU A 1 248 ? -7.910 11.104 26.309 1.00 88.62 248 LEU A N 1
ATOM 1988 C CA . LEU A 1 248 ? -9.039 10.362 26.890 1.00 88.62 248 LEU A CA 1
ATOM 1989 C C . LEU A 1 248 ? -8.975 8.857 26.608 1.00 88.62 248 LEU A C 1
ATOM 1991 O O . LEU A 1 248 ? -9.269 8.062 27.500 1.00 88.62 248 LEU A O 1
ATOM 1995 N N . GLY A 1 249 ? -8.581 8.464 25.394 1.00 88.88 249 GLY A N 1
ATOM 1996 C CA . GLY A 1 249 ? -8.383 7.057 25.040 1.00 88.88 249 GLY A CA 1
ATOM 1997 C C . GLY A 1 249 ? -7.290 6.386 25.877 1.00 88.88 249 GLY A C 1
ATOM 1998 O O . GLY A 1 249 ? -7.491 5.279 26.375 1.00 88.88 249 GLY A O 1
ATOM 1999 N N . GLU A 1 250 ? -6.165 7.076 26.080 1.00 90.06 250 GLU A N 1
ATOM 2000 C CA . GLU A 1 250 ? -5.046 6.613 26.915 1.00 90.06 250 GLU A CA 1
ATOM 2001 C C . GLU A 1 250 ? -5.472 6.452 28.388 1.00 90.06 250 GLU A C 1
ATOM 2003 O O . GLU A 1 250 ? -5.246 5.395 28.982 1.00 90.06 250 GLU A O 1
ATOM 2008 N N . LEU A 1 251 ? -6.179 7.441 28.950 1.00 90.44 251 LEU A N 1
ATOM 2009 C CA . LEU A 1 251 ? -6.702 7.383 30.323 1.00 90.44 251 LEU A CA 1
ATOM 2010 C C . LEU A 1 251 ? -7.720 6.252 30.516 1.00 90.44 251 LEU A C 1
ATOM 2012 O O . LEU A 1 251 ? -7.706 5.571 31.543 1.00 90.44 251 LEU A O 1
ATOM 2016 N N . PHE A 1 252 ? -8.601 6.019 29.538 1.00 91.31 252 PHE A N 1
ATOM 2017 C CA . PHE A 1 252 ? -9.547 4.905 29.615 1.00 91.31 252 PHE A CA 1
ATOM 2018 C C . PHE A 1 252 ? -8.829 3.554 29.551 1.00 91.31 252 PHE A C 1
ATOM 2020 O O . PHE A 1 252 ? -9.175 2.627 30.281 1.00 91.31 252 PHE A O 1
ATOM 2027 N N . GLN A 1 253 ? -7.794 3.434 28.716 1.00 91.19 253 GLN A N 1
ATOM 2028 C CA . GLN A 1 253 ? -6.986 2.220 28.644 1.00 91.19 253 GLN A CA 1
ATOM 2029 C C . GLN A 1 253 ? -6.287 1.917 29.976 1.00 91.19 253 GLN A C 1
ATOM 2031 O O . GLN A 1 253 ? -6.223 0.755 30.386 1.00 91.19 253 GLN A O 1
ATOM 2036 N N . GLU A 1 254 ? -5.782 2.941 30.663 1.00 90.31 254 GLU A N 1
ATOM 2037 C CA . GLU A 1 254 ? -5.213 2.803 32.004 1.00 90.31 254 GLU A CA 1
ATOM 2038 C C . GLU A 1 254 ? -6.267 2.361 33.028 1.00 90.31 254 GLU A C 1
ATOM 2040 O O . GLU A 1 254 ? -6.030 1.404 33.769 1.00 90.31 254 GLU A O 1
ATOM 2045 N N . GLN A 1 255 ? -7.462 2.961 33.003 1.00 89.12 255 GLN A N 1
ATOM 2046 C CA . GLN A 1 255 ? -8.585 2.564 33.858 1.00 89.12 255 GLN A CA 1
ATOM 2047 C C . GLN A 1 255 ? -8.977 1.095 33.643 1.00 89.12 255 GLN A C 1
ATOM 2049 O O . GLN A 1 255 ? -9.093 0.341 34.606 1.00 89.12 255 GLN A O 1
ATOM 2054 N N . VAL A 1 256 ? -9.119 0.648 32.391 1.00 89.69 256 VAL A N 1
ATOM 2055 C CA . VAL A 1 256 ? -9.447 -0.753 32.065 1.00 89.69 256 VAL A CA 1
ATOM 2056 C C . VAL A 1 256 ? -8.382 -1.711 32.610 1.00 89.69 256 VAL A C 1
ATOM 2058 O O . VAL A 1 256 ? -8.712 -2.746 33.195 1.00 89.69 256 VAL A O 1
ATOM 2061 N N . ARG A 1 257 ? -7.095 -1.360 32.476 1.00 88.25 257 ARG A N 1
ATOM 2062 C CA . ARG A 1 257 ? -5.989 -2.151 33.041 1.00 88.25 257 ARG A CA 1
ATOM 2063 C C . ARG A 1 257 ? -6.044 -2.187 34.570 1.00 88.25 257 ARG A C 1
ATOM 2065 O O . ARG A 1 257 ? -5.893 -3.264 35.145 1.00 88.25 257 ARG A O 1
ATOM 2072 N N . SER A 1 258 ? -6.285 -1.046 35.212 1.00 86.38 258 SER A N 1
ATOM 2073 C CA . SER A 1 258 ? -6.374 -0.916 36.670 1.00 86.38 258 SER A CA 1
ATOM 2074 C C . SER A 1 258 ? -7.521 -1.751 37.247 1.00 86.38 258 SER A C 1
ATOM 2076 O O . SER A 1 258 ? -7.298 -2.599 38.114 1.00 86.38 258 SER A O 1
ATOM 2078 N N . THR A 1 259 ? -8.729 -1.620 36.694 1.00 85.12 259 THR A N 1
ATOM 2079 C CA . THR A 1 259 ? -9.908 -2.379 37.136 1.00 85.12 259 THR A CA 1
ATOM 2080 C C . THR A 1 259 ? -9.711 -3.882 36.965 1.00 85.12 259 THR A C 1
ATOM 2082 O O . THR A 1 259 ? -10.075 -4.656 37.848 1.00 85.12 259 THR A O 1
ATOM 2085 N N . ARG A 1 260 ? -9.055 -4.321 35.885 1.00 82.38 260 ARG A N 1
ATOM 2086 C CA . ARG A 1 260 ? -8.724 -5.739 35.681 1.00 82.38 260 ARG A CA 1
ATOM 2087 C C . ARG A 1 260 ? -7.701 -6.266 36.687 1.00 82.38 260 ARG A C 1
ATOM 2089 O O . ARG A 1 260 ? -7.764 -7.427 37.086 1.00 82.38 260 ARG A O 1
ATOM 2096 N N . MET A 1 261 ? -6.719 -5.454 37.068 1.00 78.31 261 MET A N 1
ATOM 2097 C CA . MET A 1 261 ? -5.760 -5.840 38.105 1.00 78.31 261 MET A CA 1
ATOM 2098 C C . MET A 1 261 ? -6.442 -5.918 39.472 1.00 78.31 261 MET A C 1
ATOM 2100 O O . MET A 1 261 ? -6.220 -6.878 40.206 1.00 78.31 261 MET A O 1
ATOM 2104 N N . SER A 1 262 ? -7.333 -4.971 39.771 1.00 76.88 262 SER A N 1
ATOM 2105 C CA . SER A 1 262 ? -8.153 -4.983 40.983 1.00 76.88 262 SER A CA 1
ATOM 2106 C C . SER A 1 262 ? -9.071 -6.211 41.051 1.00 76.88 262 SER A C 1
ATOM 2108 O O . SER A 1 262 ? -9.096 -6.891 42.076 1.00 76.88 262 SER A O 1
ATOM 2110 N N . SER A 1 263 ? -9.735 -6.579 39.948 1.00 72.31 263 SER A N 1
ATOM 2111 C CA . SER A 1 263 ? -10.630 -7.744 39.912 1.00 72.31 263 SER A CA 1
ATOM 2112 C C . SER A 1 263 ? -9.890 -9.071 40.127 1.00 72.31 263 SER A C 1
ATOM 2114 O O . SER A 1 263 ? -10.373 -9.956 40.826 1.00 72.31 263 SER A O 1
ATOM 2116 N N . LYS A 1 264 ? -8.672 -9.214 39.585 1.00 71.50 264 LYS A N 1
ATOM 2117 C CA . LYS A 1 264 ? -7.827 -10.395 39.845 1.00 71.50 264 LYS A CA 1
ATOM 2118 C C . LYS A 1 264 ? -7.440 -10.516 41.318 1.00 71.50 264 LYS A C 1
ATOM 2120 O O . LYS A 1 264 ? -7.361 -11.625 41.843 1.00 71.50 264 LYS A O 1
ATOM 2125 N N . LEU A 1 265 ? -7.185 -9.386 41.977 1.00 67.69 265 LEU A N 1
ATOM 2126 C CA . LEU A 1 265 ? -6.877 -9.361 43.403 1.00 67.69 265 LEU A CA 1
ATOM 2127 C C . LEU A 1 265 ? -8.116 -9.731 44.227 1.00 67.69 265 LEU A C 1
ATOM 2129 O O . LEU A 1 265 ? -7.999 -10.565 45.121 1.00 67.69 265 LEU A O 1
ATOM 2133 N N . SER A 1 266 ? -9.308 -9.222 43.896 1.00 60.84 266 SER A N 1
ATOM 2134 C CA . SER A 1 266 ? -10.539 -9.613 44.599 1.00 60.84 266 SER A CA 1
ATOM 2135 C C . SER A 1 266 ? -10.872 -11.098 44.432 1.00 60.84 266 SER A C 1
ATOM 2137 O O . SER A 1 266 ? -11.203 -11.751 45.420 1.00 60.84 266 SER A O 1
ATOM 2139 N N . ASP A 1 267 ? -10.703 -11.662 43.232 1.00 58.31 267 ASP A N 1
ATOM 2140 C CA . ASP A 1 267 ? -10.932 -13.095 42.988 1.00 58.31 267 ASP A CA 1
ATOM 2141 C C . ASP A 1 267 ? -9.990 -13.974 43.831 1.00 58.31 267 ASP A C 1
ATOM 2143 O O . ASP A 1 267 ? -10.385 -15.025 44.339 1.00 58.31 267 ASP A O 1
ATOM 2147 N N . SER A 1 268 ? -8.751 -13.519 44.051 1.00 57.75 268 SER A N 1
ATOM 2148 C CA . SER A 1 268 ? -7.783 -14.218 44.906 1.00 57.75 268 SER A CA 1
ATOM 2149 C C . SER A 1 268 ? -8.106 -14.129 46.404 1.00 57.75 268 SER A C 1
ATOM 2151 O O . SER A 1 268 ? -7.829 -15.070 47.146 1.00 57.75 268 SER A O 1
ATOM 2153 N N . VAL A 1 269 ? -8.738 -13.039 46.853 1.00 53.59 269 VAL A N 1
ATOM 2154 C CA . VAL A 1 269 ? -9.103 -12.827 48.264 1.00 53.59 269 VAL A CA 1
ATOM 2155 C C . VAL A 1 269 ? -10.302 -13.694 48.663 1.00 53.59 269 VAL A C 1
ATOM 2157 O O . VAL A 1 269 ? -10.323 -14.224 49.772 1.00 53.59 269 VAL A O 1
ATOM 2160 N N . PHE A 1 270 ? -11.255 -13.932 47.756 1.00 51.09 270 PHE A N 1
ATOM 2161 C CA . PHE A 1 270 ? -12.389 -14.829 48.020 1.00 51.09 270 PHE A CA 1
ATOM 2162 C C . PHE A 1 270 ? -12.058 -16.321 47.855 1.00 51.09 270 PHE A C 1
ATOM 2164 O O . PHE A 1 270 ? -12.723 -17.160 48.460 1.00 51.09 270 PHE A O 1
ATOM 2171 N N . ALA A 1 271 ? -10.996 -16.674 47.122 1.00 48.84 271 ALA A N 1
ATOM 2172 C CA . ALA A 1 271 ? -10.536 -18.061 47.005 1.00 48.84 271 ALA A CA 1
ATOM 2173 C C . ALA A 1 271 ? -9.927 -18.621 48.309 1.00 48.84 271 ALA A C 1
ATOM 2175 O O . ALA A 1 271 ? -9.910 -19.834 48.515 1.00 48.84 271 ALA A O 1
ATOM 2176 N N . VAL A 1 272 ? -9.453 -17.760 49.218 1.00 49.03 272 VAL A N 1
ATOM 2177 C CA . VAL A 1 272 ? -8.856 -18.183 50.500 1.00 49.03 272 VAL A CA 1
ATOM 2178 C C . VAL A 1 272 ? -9.923 -18.561 51.539 1.00 49.03 272 VAL A C 1
ATOM 2180 O O . VAL A 1 272 ? -9.657 -19.365 52.431 1.00 49.03 272 VAL A O 1
ATOM 2183 N N . SER A 1 273 ? -11.154 -18.057 51.413 1.00 44.78 273 SER A N 1
ATOM 2184 C CA . SER A 1 273 ? -12.214 -18.291 52.406 1.00 44.78 273 SER A CA 1
ATOM 2185 C C . SER A 1 273 ? -12.940 -19.636 52.270 1.00 44.78 273 SER A C 1
ATOM 2187 O O . SER A 1 273 ? -13.586 -20.055 53.227 1.00 44.78 273 SER A O 1
ATOM 2189 N N . ASP A 1 274 ? -12.813 -20.344 51.141 1.00 40.97 274 ASP A N 1
ATOM 2190 C CA . ASP A 1 274 ? -13.512 -21.626 50.910 1.00 40.97 274 ASP A CA 1
ATOM 2191 C C . ASP A 1 274 ? -12.611 -22.868 51.103 1.00 40.97 274 ASP A C 1
ATOM 2193 O O . ASP A 1 274 ? -13.053 -24.015 51.033 1.00 40.97 274 ASP A O 1
ATOM 2197 N N . ALA A 1 275 ? -11.333 -22.661 51.443 1.00 43.69 275 ALA A N 1
ATOM 2198 C CA . ALA A 1 275 ? -10.366 -23.737 51.683 1.00 43.69 275 ALA A CA 1
ATOM 2199 C C . ALA A 1 275 ? -10.572 -24.498 53.016 1.00 43.69 275 ALA A C 1
ATOM 2201 O O . ALA A 1 275 ? -9.822 -25.426 53.317 1.00 43.69 275 ALA A O 1
ATOM 2202 N N . ALA A 1 276 ? -11.590 -24.150 53.814 1.00 43.00 276 ALA A N 1
ATOM 2203 C CA . ALA A 1 276 ? -11.905 -24.814 55.084 1.00 43.00 276 ALA A CA 1
ATOM 2204 C C . ALA A 1 276 ? -13.033 -25.866 54.992 1.00 43.00 276 ALA A C 1
ATOM 2206 O O . ALA A 1 276 ? -13.416 -26.445 56.011 1.00 43.00 276 ALA A O 1
ATOM 2207 N N . GLN A 1 277 ? -13.569 -26.162 53.801 1.00 50.50 277 GLN A N 1
ATOM 2208 C CA . GLN A 1 277 ? -14.494 -27.286 53.628 1.00 50.50 277 GLN A CA 1
ATOM 2209 C C . GLN A 1 277 ? -13.715 -28.590 53.420 1.00 50.50 277 GLN A C 1
ATOM 2211 O O . GLN A 1 277 ? -13.391 -28.973 52.295 1.00 50.50 277 GLN A O 1
ATOM 2216 N N . SER A 1 278 ? -13.438 -29.309 54.511 1.00 52.22 278 SER A N 1
ATOM 2217 C CA . SER A 1 278 ? -12.930 -30.682 54.468 1.00 52.22 278 SER A CA 1
ATOM 2218 C C . SER A 1 278 ? -13.924 -31.598 53.740 1.00 52.22 278 SER A C 1
ATOM 2220 O O . SER A 1 278 ? -14.850 -32.159 54.324 1.00 52.22 278 SER A O 1
ATOM 2222 N N . HIS A 1 279 ? -13.748 -31.750 52.427 1.00 63.53 279 HIS A N 1
ATOM 2223 C CA . HIS A 1 279 ? -14.499 -32.719 51.640 1.00 63.53 279 HIS A CA 1
ATOM 2224 C C . HIS A 1 279 ? -14.152 -34.126 52.133 1.00 63.53 279 HIS A C 1
ATOM 2226 O O . HIS A 1 279 ? -12.994 -34.536 52.120 1.00 63.53 279 HIS A O 1
ATOM 2232 N N . CYS A 1 280 ? -15.155 -34.878 52.578 1.00 71.38 280 CYS A N 1
ATOM 2233 C CA . CYS A 1 280 ? -14.984 -36.268 52.972 1.00 71.38 280 CYS A CA 1
ATOM 2234 C C . CYS A 1 280 ? -15.439 -37.195 51.835 1.00 71.38 280 CYS A C 1
ATOM 2236 O O . CYS A 1 280 ? -16.512 -36.973 51.263 1.00 71.38 280 CYS A O 1
ATOM 2238 N N . PRO A 1 281 ? -14.690 -38.268 51.513 1.00 71.38 281 PRO A N 1
ATOM 2239 C CA . PRO A 1 281 ? -15.049 -39.190 50.433 1.00 71.38 281 PRO A CA 1
ATOM 2240 C C . PRO A 1 281 ? -16.353 -39.968 50.675 1.00 71.38 281 PRO A C 1
ATOM 2242 O O . PRO A 1 281 ? -16.862 -40.597 49.751 1.00 71.38 281 PRO A O 1
ATOM 2245 N N . CYS A 1 282 ? -16.952 -39.885 51.869 1.00 69.88 282 CYS A N 1
ATOM 2246 C CA . CYS A 1 282 ? -18.263 -40.475 52.141 1.00 69.88 282 CYS A CA 1
ATOM 2247 C C . CYS A 1 282 ? -19.452 -39.709 51.518 1.00 69.88 282 CYS A C 1
ATOM 2249 O O . CYS A 1 282 ? -20.601 -40.122 51.699 1.00 69.88 282 CYS A O 1
ATOM 2251 N N . GLY A 1 283 ? -19.188 -38.600 50.812 1.00 66.44 283 GLY A N 1
ATOM 2252 C CA . GLY A 1 283 ? -20.187 -37.827 50.064 1.00 66.44 283 GLY A CA 1
ATOM 2253 C C . GLY A 1 283 ? -21.111 -36.975 50.934 1.00 66.44 283 GLY A C 1
ATOM 2254 O O . GLY A 1 283 ? -22.091 -36.424 50.439 1.00 66.44 283 GLY A O 1
ATOM 2255 N N . VAL A 1 284 ? -20.828 -36.873 52.233 1.00 69.50 284 VAL A N 1
ATOM 2256 C CA . VAL A 1 284 ? -21.599 -36.044 53.154 1.00 69.50 284 VAL A CA 1
ATOM 2257 C C . VAL A 1 284 ? -20.947 -34.664 53.269 1.00 69.50 284 VAL A C 1
ATOM 2259 O O . VAL A 1 284 ? -19.735 -34.594 53.476 1.00 69.50 284 VAL A O 1
ATOM 2262 N N . PRO A 1 285 ? -21.724 -33.569 53.140 1.00 62.16 285 PRO A N 1
ATOM 2263 C CA . PRO A 1 285 ? -21.204 -32.220 53.333 1.00 62.16 285 PRO A CA 1
ATOM 2264 C C . PRO A 1 285 ? -20.585 -32.055 54.724 1.00 62.16 285 PRO A C 1
ATOM 2266 O O . PRO A 1 285 ? -21.097 -32.610 55.700 1.00 62.16 285 PRO A O 1
ATOM 2269 N N . SER A 1 286 ? -19.547 -31.226 54.832 1.00 61.16 286 SER A N 1
ATOM 2270 C CA . SER A 1 286 ? -18.869 -30.886 56.097 1.00 61.16 286 SER A CA 1
ATOM 2271 C C . SER A 1 286 ? -19.811 -30.313 57.173 1.00 61.16 286 SER A C 1
ATOM 2273 O O . SER A 1 286 ? -19.488 -30.323 58.358 1.00 61.16 286 SER A O 1
ATOM 2275 N N . SER A 1 287 ? -21.016 -29.872 56.791 1.00 60.97 287 SER A N 1
ATOM 2276 C CA . SER A 1 287 ? -22.079 -29.450 57.713 1.00 60.97 287 SER A CA 1
ATOM 2277 C C . SER A 1 287 ? -22.728 -30.599 58.492 1.00 60.97 287 SER A C 1
ATOM 2279 O O . SER A 1 287 ? -23.229 -30.386 59.593 1.00 60.97 287 SER A O 1
ATOM 2281 N N . LYS A 1 288 ? -22.727 -31.821 57.947 1.00 61.84 288 LYS A N 1
ATOM 2282 C CA . LYS A 1 288 ? -23.378 -33.000 58.544 1.00 61.84 288 LYS A CA 1
ATOM 2283 C C . LYS A 1 288 ? -22.411 -33.899 59.312 1.00 61.84 288 LYS A C 1
ATOM 2285 O O . LYS A 1 288 ? -22.867 -34.736 60.087 1.00 61.84 288 LYS A O 1
ATOM 2290 N N . HIS A 1 289 ? -21.101 -33.728 59.137 1.00 63.22 289 HIS A N 1
ATOM 2291 C CA . HIS A 1 289 ? -20.123 -34.207 60.107 1.00 63.22 289 HIS A CA 1
ATOM 2292 C C . HIS A 1 289 ? -18.851 -33.348 60.108 1.00 63.22 289 HIS A C 1
ATOM 2294 O O . HIS A 1 289 ? -18.293 -33.034 59.060 1.00 63.22 289 HIS A O 1
ATOM 2300 N N . ARG A 1 290 ? -18.363 -33.019 61.312 1.00 57.91 290 ARG A N 1
ATOM 2301 C CA . ARG A 1 290 ? -17.144 -32.216 61.540 1.00 57.91 290 ARG A CA 1
ATOM 2302 C C . ARG A 1 290 ? -15.844 -33.026 61.569 1.00 57.91 290 ARG A C 1
ATOM 2304 O O . ARG A 1 290 ? -14.776 -32.446 61.735 1.00 57.91 290 ARG A O 1
ATOM 2311 N N . TRP A 1 291 ? -15.916 -34.351 61.452 1.00 68.25 291 TRP A N 1
ATOM 2312 C CA . TRP A 1 291 ? -14.732 -35.208 61.521 1.00 68.25 291 TRP A CA 1
ATOM 2313 C C . TRP A 1 291 ? -13.848 -35.069 60.284 1.00 68.25 291 TRP A C 1
ATOM 2315 O O . TRP A 1 291 ? -14.339 -34.806 59.180 1.00 68.25 291 TRP A O 1
ATOM 2325 N N . LYS A 1 292 ? -12.544 -35.287 60.476 1.00 68.94 292 LYS A N 1
ATOM 2326 C CA . LYS A 1 292 ? -11.588 -35.420 59.376 1.00 68.94 292 LYS A CA 1
ATOM 2327 C C . LYS A 1 292 ? -11.922 -36.673 58.561 1.00 68.94 292 LYS A C 1
ATOM 2329 O O . LYS A 1 292 ? -12.583 -37.591 59.041 1.00 68.94 292 LYS A O 1
ATOM 2334 N N . SER A 1 293 ? -11.467 -36.715 57.313 1.00 69.62 293 SER A N 1
ATOM 2335 C CA . SER A 1 293 ? -11.715 -37.839 56.402 1.00 69.62 293 SER A CA 1
ATOM 2336 C C . SER A 1 293 ? -11.167 -39.182 56.914 1.00 69.62 293 SER A C 1
ATOM 2338 O O . SER A 1 293 ? -11.742 -40.210 56.566 1.00 6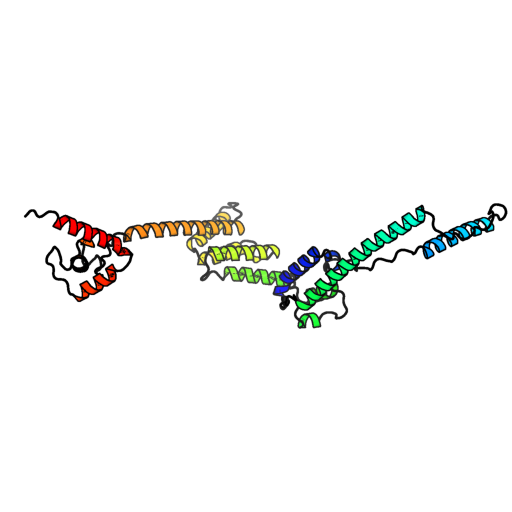9.62 293 SER A O 1
ATOM 2340 N N . LEU A 1 294 ? -10.123 -39.167 57.754 1.00 66.44 294 LEU A N 1
ATOM 2341 C CA . LEU A 1 294 ? -9.525 -40.344 58.412 1.00 66.44 294 LEU A CA 1
ATOM 2342 C C . LEU A 1 294 ? -10.413 -40.911 59.537 1.00 66.44 294 LEU A C 1
ATOM 2344 O O . LEU A 1 294 ? -10.590 -42.118 59.659 1.00 66.44 294 LEU A O 1
ATOM 2348 N N . ASP A 1 295 ? -11.083 -40.040 60.293 1.00 68.94 295 ASP A N 1
ATOM 2349 C CA . ASP A 1 295 ? -11.947 -40.428 61.422 1.00 68.94 295 ASP A CA 1
ATOM 2350 C C . ASP A 1 295 ? -13.380 -40.782 60.979 1.00 68.94 295 ASP A C 1
ATOM 2352 O O . ASP A 1 295 ? -14.295 -40.963 61.784 1.00 68.94 295 ASP A O 1
ATOM 2356 N N . CYS A 1 296 ? -13.631 -40.824 59.669 1.00 77.38 296 CYS A N 1
ATOM 2357 C CA . CYS A 1 296 ? -14.954 -41.112 59.146 1.00 77.38 296 CYS A CA 1
ATOM 2358 C C . CYS A 1 296 ? -15.208 -42.624 59.141 1.00 77.38 296 CYS A C 1
ATOM 2360 O O . CYS A 1 296 ? -14.621 -43.351 58.342 1.00 77.38 296 CYS A O 1
ATOM 2362 N N . ALA A 1 297 ? -16.178 -43.088 59.935 1.00 74.06 297 ALA A N 1
ATOM 2363 C CA . ALA A 1 297 ? -16.575 -44.501 59.992 1.00 74.06 297 ALA A CA 1
ATOM 2364 C C . ALA A 1 297 ? -16.877 -45.111 58.605 1.00 74.06 297 ALA A C 1
ATOM 2366 O O . ALA A 1 297 ? -16.541 -46.259 58.340 1.00 74.06 297 ALA A O 1
ATOM 2367 N N . ALA A 1 298 ? -17.457 -44.342 57.673 1.00 73.81 298 ALA A N 1
ATOM 2368 C CA . ALA A 1 298 ? -17.724 -44.821 56.312 1.00 73.81 298 ALA A CA 1
ATOM 2369 C C . ALA A 1 298 ? -16.441 -45.049 55.490 1.00 73.81 298 ALA A C 1
ATOM 2371 O O . ALA A 1 298 ? -16.416 -45.942 54.646 1.00 73.81 298 ALA A O 1
ATOM 2372 N N . VAL A 1 299 ? -15.399 -44.250 55.737 1.00 76.88 299 VAL A N 1
ATOM 2373 C CA . VAL A 1 299 ? -14.084 -44.357 55.089 1.00 76.88 299 VAL A CA 1
ATOM 2374 C C . VAL A 1 299 ? -13.289 -45.499 55.711 1.00 76.88 299 VAL A C 1
ATOM 2376 O O . VAL A 1 299 ? -12.758 -46.330 54.981 1.00 76.88 299 VAL A O 1
ATOM 2379 N N . GLN A 1 300 ? -13.304 -45.611 57.039 1.00 76.19 300 GLN A N 1
ATOM 2380 C CA . GLN A 1 300 ? -12.662 -46.708 57.764 1.00 76.19 300 GLN A CA 1
ATOM 2381 C C . GLN A 1 300 ? -13.257 -48.067 57.379 1.00 76.19 300 GLN A C 1
ATOM 2383 O O . GLN A 1 300 ? -12.515 -48.958 56.986 1.00 76.19 300 GLN A O 1
ATOM 2388 N N . ILE A 1 301 ? -14.588 -48.208 57.344 1.00 78.50 301 ILE A N 1
ATOM 2389 C CA . ILE A 1 301 ? -15.246 -49.449 56.891 1.00 78.50 301 ILE A CA 1
ATOM 2390 C C . ILE A 1 301 ? -14.956 -49.720 55.404 1.00 78.50 301 ILE A C 1
ATOM 2392 O O . ILE A 1 301 ? -14.843 -50.872 54.981 1.00 78.50 301 ILE A O 1
ATOM 2396 N N . ALA A 1 302 ? -14.831 -48.676 54.577 1.00 77.88 302 ALA A N 1
ATOM 2397 C CA . ALA A 1 302 ? -14.521 -48.842 53.160 1.00 77.88 302 ALA A CA 1
ATOM 2398 C C . ALA A 1 302 ? -13.088 -49.347 52.906 1.00 77.88 302 ALA A C 1
ATOM 2400 O O . ALA A 1 302 ? -12.900 -50.075 51.930 1.00 77.88 302 ALA A O 1
ATOM 2401 N N . ILE A 1 303 ? -12.124 -48.980 53.759 1.00 76.19 303 ILE A N 1
ATOM 2402 C CA . ILE A 1 303 ? -10.704 -49.351 53.638 1.00 76.19 303 ILE A CA 1
ATOM 2403 C C . ILE A 1 303 ? -10.388 -50.629 54.436 1.00 76.19 303 ILE A C 1
ATOM 2405 O O . ILE A 1 303 ? -9.831 -51.564 53.870 1.00 76.19 303 ILE A O 1
ATOM 2409 N N . ASN A 1 304 ? -10.791 -50.696 55.708 1.00 73.81 304 ASN A N 1
ATOM 2410 C CA . ASN A 1 304 ? -10.395 -51.732 56.672 1.00 73.81 304 ASN A CA 1
ATOM 2411 C C . ASN A 1 304 ? -11.477 -52.797 56.922 1.00 73.81 304 ASN A C 1
ATOM 2413 O O . ASN A 1 304 ? -11.221 -53.780 57.604 1.00 73.81 304 ASN A O 1
ATOM 2417 N N . GLY A 1 305 ? -12.699 -52.612 56.411 1.00 68.94 305 GLY A N 1
ATOM 2418 C CA . GLY A 1 305 ? -13.825 -53.532 56.630 1.00 68.94 305 GLY A CA 1
ATOM 2419 C C . GLY A 1 305 ? -14.586 -53.310 57.942 1.00 68.94 305 GLY A C 1
ATOM 2420 O O . GLY A 1 305 ? -15.778 -53.604 57.994 1.00 68.94 305 GLY A O 1
ATOM 2421 N N . GLU A 1 306 ? -13.956 -52.696 58.944 1.00 70.19 306 GLU A N 1
ATOM 2422 C CA . GLU A 1 306 ? -14.553 -52.381 60.247 1.00 70.19 306 GLU A CA 1
ATOM 2423 C C . GLU A 1 306 ? -14.267 -50.927 60.665 1.00 70.19 306 GLU A C 1
ATOM 2425 O O . GLU A 1 306 ? -13.313 -50.295 60.207 1.00 70.19 306 GLU A O 1
ATOM 2430 N N . SER A 1 307 ? -15.137 -50.364 61.509 1.00 71.94 307 SER A N 1
ATOM 2431 C CA . SER A 1 307 ? -14.981 -49.016 62.077 1.00 71.94 307 SER A CA 1
ATOM 2432 C C . SER A 1 307 ? -14.322 -49.120 63.448 1.00 71.94 307 SER A C 1
ATOM 2434 O O . SER A 1 307 ? -14.837 -49.849 64.292 1.00 71.94 307 SER A O 1
ATOM 2436 N N . LYS A 1 308 ? -13.291 -48.306 63.722 1.00 66.38 308 LYS A N 1
ATOM 2437 C CA . LYS A 1 308 ? -12.626 -48.253 65.044 1.00 66.38 308 LYS A CA 1
ATOM 2438 C C . LYS A 1 308 ? -13.614 -47.920 66.176 1.00 66.38 308 LYS A C 1
ATOM 2440 O O . LYS A 1 308 ? -13.519 -48.461 67.267 1.00 66.38 308 LYS A O 1
ATOM 2445 N N . ASP A 1 309 ? -14.622 -47.099 65.873 1.00 63.28 309 ASP A N 1
ATOM 2446 C CA . ASP A 1 309 ? -15.625 -46.646 66.849 1.00 63.28 309 ASP A CA 1
ATOM 2447 C C . ASP A 1 309 ? -16.870 -47.549 66.984 1.00 63.28 309 ASP A C 1
ATOM 2449 O O . ASP A 1 309 ? -17.856 -47.135 67.593 1.00 63.28 309 ASP A O 1
ATOM 2453 N N . GLY A 1 310 ? -16.922 -48.716 66.326 1.00 60.69 310 GLY A N 1
ATOM 2454 C CA . GLY A 1 310 ? -18.106 -49.597 66.350 1.00 60.69 310 GLY A CA 1
ATOM 2455 C C . GLY A 1 310 ? -19.384 -49.005 65.723 1.00 60.69 310 GLY A C 1
ATOM 2456 O O . GLY A 1 310 ? -20.469 -49.579 65.828 1.00 60.69 310 GLY A O 1
ATOM 2457 N N . ARG A 1 311 ? -19.290 -47.846 65.055 1.00 68.69 311 ARG A N 1
ATOM 2458 C CA . ARG A 1 311 ? -20.435 -47.147 64.452 1.00 68.69 311 ARG A CA 1
ATOM 2459 C C . ARG A 1 311 ? -20.937 -47.875 63.208 1.00 68.69 311 ARG A C 1
ATOM 2461 O O . ARG A 1 311 ? -20.208 -48.037 62.231 1.00 68.69 311 ARG A O 1
ATOM 2468 N N . HIS A 1 312 ? -22.219 -48.239 63.206 1.00 65.50 312 HIS A N 1
ATOM 2469 C CA . HIS A 1 312 ? -22.842 -48.896 62.061 1.00 65.50 312 HIS A CA 1
ATOM 2470 C C . HIS A 1 312 ? -23.195 -47.890 60.953 1.00 65.50 312 HIS A C 1
ATOM 2472 O O . HIS A 1 312 ? -23.943 -46.932 61.164 1.00 65.50 312 HIS A O 1
ATOM 2478 N N . VAL A 1 313 ? -22.672 -48.116 59.746 1.00 73.00 313 VAL A N 1
ATOM 2479 C CA . VAL A 1 313 ? -22.941 -47.295 58.556 1.00 73.00 313 VAL A CA 1
ATOM 2480 C C . VAL A 1 313 ? -23.732 -48.118 57.544 1.00 73.00 313 VAL A C 1
ATOM 2482 O O . VAL A 1 313 ? -23.396 -49.266 57.271 1.00 73.00 313 VAL A O 1
ATOM 2485 N N . LYS A 1 314 ? -24.768 -47.517 56.939 1.00 76.69 314 LYS A N 1
ATOM 2486 C CA . LYS A 1 314 ? -25.588 -48.183 55.913 1.00 76.69 314 LYS A CA 1
ATOM 2487 C C . LYS A 1 314 ? -24.707 -48.746 54.775 1.00 76.69 314 LYS A C 1
ATOM 2489 O O . LYS A 1 314 ? -23.912 -47.982 54.216 1.00 76.69 314 LYS A O 1
ATOM 2494 N N . PRO A 1 315 ? -24.908 -50.006 54.339 1.00 71.50 315 PRO A N 1
ATOM 2495 C CA . PRO A 1 315 ? -24.084 -50.647 53.307 1.00 71.50 315 PRO A CA 1
ATOM 2496 C C . PRO A 1 315 ? -24.034 -49.888 51.974 1.00 71.50 315 PRO A C 1
ATOM 2498 O O . PRO A 1 315 ? -23.008 -49.881 51.296 1.00 71.50 315 PRO A O 1
ATOM 2501 N N . SER A 1 316 ? -25.121 -49.200 51.606 1.00 73.25 316 SER A N 1
ATOM 2502 C CA . SER A 1 316 ? -25.180 -48.367 50.398 1.00 73.25 316 SER A CA 1
ATOM 2503 C C . SER A 1 316 ? -24.156 -47.230 50.420 1.00 73.25 316 SER A C 1
ATOM 2505 O O . SER A 1 316 ? -23.497 -46.977 49.417 1.00 73.25 316 SER A O 1
ATOM 2507 N N . ARG A 1 317 ? -23.948 -46.597 51.580 1.00 72.31 317 ARG A N 1
ATOM 2508 C CA . ARG A 1 317 ? -22.992 -45.492 51.740 1.00 72.31 317 ARG A CA 1
ATOM 2509 C C . ARG A 1 317 ? -21.544 -45.965 51.701 1.00 72.31 317 ARG A C 1
ATOM 2511 O O . ARG A 1 317 ? -20.693 -45.260 51.169 1.00 72.31 317 ARG A O 1
ATOM 2518 N N . VAL A 1 318 ? -21.270 -47.161 52.221 1.00 76.00 318 VAL A N 1
ATOM 2519 C CA . VAL A 1 318 ? -19.939 -47.779 52.136 1.00 76.00 318 VAL A CA 1
ATOM 2520 C C . VAL A 1 318 ? -19.586 -48.076 50.676 1.00 76.00 318 VAL A C 1
ATOM 2522 O O . VAL A 1 318 ? -18.459 -47.817 50.265 1.00 76.00 318 VAL A O 1
ATOM 2525 N N . LYS A 1 319 ? -20.546 -48.540 49.860 1.00 76.75 319 LYS A N 1
ATOM 2526 C CA . LYS A 1 319 ? -20.334 -48.758 48.417 1.00 76.75 319 LYS A CA 1
ATOM 2527 C C . LYS A 1 319 ? -19.983 -47.461 47.680 1.00 76.75 319 LYS A C 1
ATOM 2529 O O . LYS A 1 319 ? -18.960 -47.419 47.003 1.00 76.75 319 LYS A O 1
ATOM 2534 N N . THR A 1 320 ? -20.753 -46.390 47.886 1.00 77.19 320 THR A N 1
ATOM 2535 C CA . THR A 1 320 ? -20.464 -45.073 47.286 1.00 77.19 320 THR A CA 1
ATOM 2536 C C . THR A 1 320 ? -19.106 -44.528 47.735 1.00 77.19 320 THR A C 1
ATOM 2538 O O . THR A 1 320 ? -18.351 -43.989 46.930 1.00 77.19 320 THR A O 1
ATOM 2541 N N . CYS A 1 321 ? -18.750 -44.722 49.008 1.00 77.56 321 CYS A N 1
ATOM 2542 C CA . CYS A 1 321 ? -17.444 -44.329 49.530 1.00 77.56 321 CYS A CA 1
ATOM 2543 C C . CYS A 1 321 ? -16.300 -45.138 48.891 1.00 77.56 321 CYS A C 1
ATOM 2545 O O . CYS A 1 321 ? -15.279 -44.560 48.526 1.00 77.56 321 CYS A O 1
ATOM 2547 N N . LYS A 1 322 ? -16.470 -46.455 48.691 1.00 77.19 322 LYS A N 1
ATOM 2548 C CA . LYS A 1 322 ? -15.492 -47.309 47.989 1.00 77.19 322 LYS A CA 1
ATOM 2549 C C . LYS A 1 322 ? -15.274 -46.865 46.543 1.00 77.19 322 LYS A C 1
ATOM 2551 O O . LYS A 1 322 ? -14.143 -46.883 46.069 1.00 77.19 322 LYS A O 1
ATOM 2556 N N . GLU A 1 323 ? -16.325 -46.449 45.842 1.00 78.25 323 GLU A N 1
ATOM 2557 C CA . GLU A 1 323 ? -16.211 -45.901 44.485 1.00 78.25 323 GLU A CA 1
ATOM 2558 C C . GLU A 1 323 ? -15.514 -44.537 44.471 1.00 78.25 323 GLU A C 1
ATOM 2560 O O . GLU A 1 323 ? -14.620 -44.315 43.654 1.00 78.25 323 GLU A O 1
ATOM 2565 N N . ALA A 1 324 ? -15.846 -43.653 45.415 1.00 76.31 324 ALA A N 1
ATOM 2566 C CA . ALA A 1 324 ? -15.193 -42.355 45.553 1.00 76.31 324 ALA A CA 1
ATOM 2567 C C . ALA A 1 324 ? -13.693 -42.496 45.864 1.00 76.31 324 ALA A C 1
ATOM 2569 O O . ALA A 1 324 ? -12.883 -41.781 45.277 1.00 76.31 324 ALA A O 1
ATOM 2570 N N . LEU A 1 325 ? -13.305 -43.452 46.715 1.00 75.00 325 LEU A N 1
ATOM 2571 C CA . LEU A 1 325 ? -11.910 -43.728 47.084 1.00 75.00 325 LEU A CA 1
ATOM 2572 C C . LEU A 1 325 ? -11.040 -44.223 45.912 1.00 75.00 325 LEU A C 1
ATOM 2574 O O . LEU A 1 325 ? -9.820 -44.091 45.974 1.00 75.00 325 LEU A O 1
ATOM 2578 N N . LYS A 1 326 ? -11.631 -44.719 44.814 1.00 74.69 326 LYS A N 1
ATOM 2579 C CA . LYS A 1 326 ? -10.880 -45.072 43.590 1.00 74.69 326 LYS A CA 1
ATOM 2580 C C . LYS A 1 326 ? -10.330 -43.845 42.851 1.00 74.69 326 LYS A C 1
ATOM 2582 O O . LYS A 1 326 ? -9.431 -43.981 42.021 1.00 74.69 326 LYS A O 1
ATOM 2587 N N . GLN A 1 327 ? -10.851 -42.647 43.125 1.00 76.06 327 GLN A N 1
ATOM 2588 C CA . GLN A 1 327 ? -10.400 -41.417 42.476 1.00 76.06 327 GLN A CA 1
ATOM 2589 C C . GLN A 1 327 ? -8.984 -41.033 42.933 1.00 76.06 327 GLN A C 1
ATOM 2591 O O . GLN A 1 327 ? -8.641 -41.123 44.112 1.00 76.06 327 GLN A O 1
ATOM 2596 N N . ALA A 1 328 ? -8.159 -40.541 42.001 1.00 65.81 328 ALA A N 1
ATOM 2597 C CA . ALA A 1 328 ? -6.739 -40.259 42.240 1.00 65.81 328 ALA A CA 1
ATOM 2598 C C . ALA A 1 328 ? -6.475 -39.298 43.416 1.00 65.81 328 ALA A C 1
ATOM 2600 O O . ALA A 1 328 ? -5.467 -39.449 44.105 1.00 65.81 328 ALA A O 1
ATOM 2601 N N . LYS A 1 329 ? -7.406 -38.374 43.690 1.00 74.69 329 LYS A N 1
ATOM 2602 C CA . LYS A 1 329 ? -7.315 -37.390 44.780 1.00 74.69 329 LYS A CA 1
ATOM 2603 C C . LYS A 1 329 ? -7.304 -37.988 46.195 1.00 74.69 329 LYS A C 1
ATOM 2605 O O . LYS A 1 329 ? -6.904 -37.297 47.121 1.00 74.69 329 LYS A O 1
ATOM 2610 N N . TRP A 1 330 ? -7.695 -39.254 46.374 1.00 73.31 330 TRP A N 1
ATOM 2611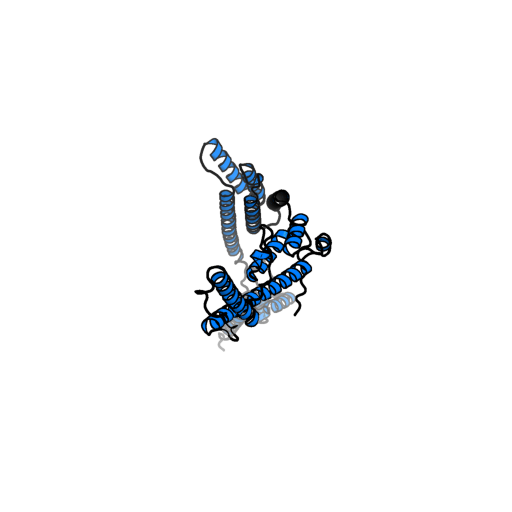 C CA . TRP A 1 330 ? -7.789 -39.895 47.698 1.00 73.31 330 TRP A CA 1
ATOM 2612 C C . TRP A 1 330 ? -6.727 -40.969 47.965 1.00 73.31 330 TRP A C 1
ATOM 2614 O O . TRP A 1 330 ? -6.718 -41.578 49.034 1.00 73.31 330 TRP A O 1
ATOM 2624 N N . LYS A 1 331 ? -5.789 -41.184 47.034 1.00 72.81 331 LYS A N 1
ATOM 2625 C CA . LYS A 1 331 ? -4.721 -42.190 47.180 1.00 72.81 331 LYS A CA 1
ATOM 2626 C C . LYS A 1 331 ? -3.805 -41.933 48.384 1.00 72.81 331 LYS A C 1
ATOM 2628 O O . LYS A 1 331 ? -3.279 -42.886 48.952 1.00 72.81 331 LYS A O 1
ATOM 2633 N N . SER A 1 332 ? -3.605 -40.672 48.772 1.00 71.12 332 SER A N 1
ATOM 2634 C CA . SER A 1 332 ? -2.820 -40.294 49.956 1.00 71.12 332 SER A CA 1
ATOM 2635 C C . SER A 1 332 ? -3.499 -40.723 51.258 1.00 71.12 332 SER A C 1
ATOM 2637 O O . SER A 1 332 ? -2.829 -41.295 52.109 1.00 71.12 332 SER A O 1
ATOM 2639 N N . LEU A 1 333 ? -4.819 -40.539 51.374 1.00 70.00 333 LEU A N 1
ATOM 2640 C CA . LEU A 1 333 ? -5.591 -40.960 52.549 1.00 70.00 333 LEU A CA 1
ATOM 2641 C C . LEU A 1 333 ? -5.562 -42.477 52.741 1.00 70.00 333 LEU A C 1
ATOM 2643 O O . LEU A 1 333 ? -5.381 -42.943 53.858 1.00 70.00 333 LEU A O 1
ATOM 2647 N N . ILE A 1 334 ? -5.674 -43.243 51.653 1.00 69.12 334 ILE A N 1
ATOM 2648 C CA . ILE A 1 334 ? -5.600 -44.711 51.706 1.00 69.12 334 ILE A CA 1
ATOM 2649 C C . ILE A 1 334 ? -4.237 -45.161 52.244 1.00 69.12 334 ILE A C 1
ATOM 2651 O O . ILE A 1 334 ? -4.169 -46.005 53.130 1.00 69.12 334 ILE A O 1
ATOM 2655 N N . LYS A 1 335 ? -3.141 -44.566 51.752 1.00 73.06 335 LYS A N 1
ATOM 2656 C CA . LYS A 1 335 ? -1.788 -44.867 52.250 1.00 73.06 335 LYS A CA 1
ATOM 2657 C C . LYS A 1 335 ? -1.618 -44.505 53.728 1.00 73.06 335 LYS A C 1
ATOM 2659 O O . LYS A 1 335 ? -0.900 -45.202 54.438 1.00 73.06 335 LYS A O 1
ATOM 2664 N N . GLN A 1 336 ? -2.245 -43.418 54.172 1.00 69.38 336 GLN A N 1
ATOM 2665 C CA . GLN A 1 336 ? -2.142 -42.925 55.543 1.00 69.38 336 GLN A CA 1
ATOM 2666 C C . GLN A 1 336 ? -2.914 -43.818 56.526 1.00 69.38 336 GLN A C 1
ATOM 2668 O O . GLN A 1 336 ? -2.344 -44.227 57.531 1.00 69.38 336 GLN A O 1
ATOM 2673 N N . GLU A 1 337 ? -4.141 -44.224 56.184 1.00 70.75 337 GLU A N 1
ATOM 2674 C CA . GLU A 1 337 ? -4.951 -45.129 57.013 1.00 70.75 337 GLU A CA 1
ATOM 2675 C C . GLU A 1 337 ? -4.333 -46.535 57.102 1.00 70.75 337 GLU A C 1
ATOM 2677 O O . GLU A 1 337 ? -4.244 -47.106 58.187 1.00 70.75 337 GLU A O 1
ATOM 2682 N N . ILE A 1 338 ? -3.824 -47.076 55.984 1.00 67.06 338 ILE A N 1
ATOM 2683 C CA . ILE A 1 338 ? -3.118 -48.369 55.980 1.00 67.06 338 ILE A CA 1
ATOM 2684 C C . ILE A 1 338 ? -1.894 -48.308 56.907 1.00 67.06 338 ILE A C 1
ATOM 2686 O O . ILE A 1 338 ? -1.671 -49.220 57.703 1.00 67.06 338 ILE A O 1
ATOM 2690 N N . LYS A 1 339 ? -1.128 -47.209 56.878 1.00 68.88 339 LYS A N 1
ATOM 2691 C CA . LYS A 1 339 ? 0.024 -47.018 57.771 1.00 68.88 339 LYS A CA 1
ATOM 2692 C C . LYS A 1 339 ? -0.381 -46.995 59.252 1.00 68.88 339 LYS A C 1
ATOM 2694 O O . LYS A 1 339 ? 0.320 -47.588 60.068 1.00 68.88 339 LYS A O 1
ATOM 2699 N N . GLU A 1 340 ? -1.497 -46.354 59.599 1.00 64.56 340 GLU A N 1
ATOM 2700 C CA . GLU A 1 340 ? -2.019 -46.337 60.974 1.00 64.56 340 GLU A CA 1
ATOM 2701 C C . GLU A 1 340 ? -2.534 -47.710 61.429 1.00 64.56 340 GLU A C 1
ATOM 2703 O O . GLU A 1 340 ? -2.322 -48.094 62.577 1.00 64.56 340 GLU A O 1
ATOM 2708 N N . THR A 1 341 ? -3.160 -48.489 60.540 1.00 60.72 341 THR A N 1
ATOM 2709 C CA . THR A 1 341 ? -3.610 -49.852 60.883 1.00 60.72 341 THR A CA 1
ATOM 2710 C C . THR A 1 341 ? -2.443 -50.789 61.193 1.00 60.72 341 THR A C 1
ATOM 2712 O O . THR A 1 341 ? -2.477 -51.477 62.210 1.00 60.72 341 THR A O 1
ATOM 2715 N N . HIS A 1 342 ? -1.369 -50.743 60.394 1.00 59.59 342 HIS A N 1
ATOM 2716 C CA . HIS A 1 342 ? -0.162 -51.536 60.641 1.00 59.59 342 HIS A CA 1
ATOM 2717 C C . HIS A 1 342 ? 0.571 -51.128 61.927 1.00 59.59 342 HIS A C 1
ATOM 2719 O O . HIS A 1 342 ? 1.140 -51.986 62.602 1.00 59.59 342 HIS A O 1
ATOM 2725 N N . ALA A 1 343 ? 0.537 -49.841 62.291 1.00 57.91 343 ALA A N 1
ATOM 2726 C CA . ALA A 1 343 ? 1.123 -49.355 63.539 1.00 57.91 343 ALA A CA 1
ATOM 2727 C C . ALA A 1 343 ? 0.378 -49.886 64.781 1.00 57.91 343 ALA A C 1
ATOM 2729 O O . ALA A 1 343 ? 1.019 -50.249 65.767 1.00 57.91 343 ALA A O 1
ATOM 2730 N N . ASN A 1 344 ? -0.952 -50.005 64.710 1.00 56.69 344 ASN A N 1
ATOM 2731 C CA . ASN A 1 344 ? -1.774 -50.505 65.817 1.00 56.69 344 ASN A CA 1
ATOM 2732 C C . ASN A 1 344 ? -1.702 -52.033 65.989 1.00 56.69 344 ASN A C 1
ATOM 2734 O O . ASN A 1 344 ? -1.858 -52.527 67.100 1.00 56.69 344 ASN A O 1
ATOM 2738 N N . THR A 1 345 ? -1.428 -52.799 64.927 1.00 54.12 345 THR A N 1
ATOM 2739 C CA . THR A 1 345 ? -1.202 -54.256 65.035 1.00 54.12 345 THR A CA 1
ATOM 2740 C C . THR A 1 345 ? 0.172 -54.627 65.598 1.00 54.12 345 THR A C 1
ATOM 2742 O O . THR A 1 345 ? 0.346 -55.741 66.073 1.00 54.12 345 THR A O 1
ATOM 2745 N N . ALA A 1 346 ? 1.148 -53.714 65.568 1.00 48.09 346 ALA A N 1
ATOM 2746 C CA . ALA A 1 346 ? 2.504 -53.961 66.069 1.00 48.09 346 ALA A CA 1
ATOM 2747 C C . ALA A 1 346 ? 2.672 -53.700 67.582 1.00 48.09 346 ALA A C 1
ATOM 2749 O O . ALA A 1 346 ? 3.767 -53.865 68.110 1.00 48.09 346 ALA A O 1
ATOM 2750 N N . THR A 1 347 ? 1.617 -53.260 68.279 1.00 44.94 347 THR A N 1
ATOM 2751 C CA . THR A 1 347 ? 1.667 -52.824 69.691 1.00 44.94 347 THR A CA 1
ATOM 2752 C C . THR A 1 347 ? 0.963 -53.763 70.680 1.00 44.94 347 THR A C 1
ATOM 2754 O O . THR A 1 347 ? 0.809 -53.405 71.845 1.00 44.94 347 THR A O 1
ATOM 2757 N N . LEU A 1 348 ? 0.582 -54.975 70.265 1.00 33.72 348 LEU A N 1
ATOM 2758 C CA . LEU A 1 348 ? 0.070 -56.019 71.162 1.00 33.72 348 LEU A CA 1
ATOM 2759 C C . LEU A 1 348 ? 1.174 -57.059 71.441 1.00 33.72 348 LEU A C 1
ATOM 2761 O O . LEU A 1 348 ? 1.550 -57.770 70.509 1.00 33.72 348 LEU A O 1
ATOM 2765 N N . PRO A 1 349 ? 1.720 -57.150 72.670 1.00 39.78 349 PRO A N 1
ATOM 2766 C CA . PRO A 1 349 ? 2.511 -58.303 73.088 1.00 39.78 349 PRO A CA 1
ATOM 2767 C C . PRO A 1 349 ? 1.584 -59.492 73.403 1.00 39.78 349 PRO A C 1
ATOM 2769 O O . PRO A 1 349 ? 0.460 -59.282 73.864 1.00 39.78 349 PRO A O 1
ATOM 2772 N N . GLU A 1 350 ? 2.062 -60.709 73.122 1.00 34.31 350 GLU A N 1
ATOM 2773 C CA . GLU A 1 350 ? 1.463 -61.978 73.579 1.00 34.31 350 GLU A CA 1
ATOM 2774 C C . GLU A 1 350 ? 1.370 -62.076 75.106 1.00 34.31 350 GLU A C 1
ATOM 2776 O O . GLU A 1 350 ? 2.288 -61.565 75.796 1.00 34.31 350 GLU A O 1
#

Secondary structure (DSSP, 8-state):
--------BSSGGGHHHHHHHHHHHHHHTT-HHHH-SSS-PPP-PPPPPPPPHHHHHHHHHHHHHHHHHHHHHH-TTTS-SPPPPPSS--HHHHHHHHHHHHHHHHHHHHHHHHHHHHHHHHHHHHHHB-HHHHHTS-TTS-HHHHHHHHHHHHSPPHHHHHHHHHHHHHHHHHTTTTS-HHHHHHHHHHHHHHHHHTT-GGGSHHHHHHHHHHHHTTT-HHHHHHHHHHHHHHHHTT------HHHHHHHHHHHHHHHHHHHHHHHHHHHSTTTT----TTS--TTT--S-SSS-HHHHHHHHSS-TT-----HHHHHHHHHHHTSGGGHHHHHHHHHHHHHHHTT---

Organism: NCBI:txid1043627

pLDDT: mean 78.49, std 12.17, range [30.67, 94.06]

Sequence (350 aa):
MTVKSEVTLSKPSEWASWYDDFVSRAETSKVFDFVNIEKDAPILEEPKEPMTSEEMLELLNKSAFNAWARAYQQNAASAGPRPDPATDLTDGQWTRLTRLQSEYKVKLATFANRQRAYAELAVWVRSTVDKTYLGNTTSKSDLRTIVRDLKSSLAPSEDEQKEEARLRYRQVLTQTKRVKPEDWLVAWNKAKLDGERHKIAELEGQSALNDFLTATSAFDATWASQQKVQIMNSKKFGLKIDVTLRALGELFQEQVRSTRMSSKLSDSVFAVSDAAQSHCPCGVPSSKHRWKSLDCAAVQIAINGESKDGRHVKPSRVKTCKEALKQAKWKSLIKQEIKETHANTATLPE